Protein AF-A0A553KF59-F1 (afdb_monomer_lite)

Sequence (271 aa):
MYDSILAKSTLRSGQTEEKPPFYTGHKLPRLQWHKSLSENSEGVANKALVGMDNIEVEVKKSVDIAKQLEDSMKRISDIVTTMTSISTQTNLLALNASIEAARAGEAGKGFSVVAEEVRKLAEESKNSSDNIHGIIGELQNSLSETIHTLSKQSEIILREKQNVMSLIEHMKEIKTSIESSTEQIKTFEANVDAQADGTDASSQNLGQVTESIAEVTAALVTISNNIQNQTELQSEMRQIAGQMKATSEQLNELVKKFVVRGDAGKEEQSA

Secondary structure (DSSP, 8-state):
-HHHHHHHHTTTS----PPP--SSS-SHHHHHHHHHHHHHHHHHHHHHHHHHHHHHHHHHHHHHHHHHHHHHHHHHHHHHHHHHHHHHHHHHHHHHHHHHHHHTGGGGHHHHHHHHHHHHHHHHHHHHHHHHHHHHHHHHHHHHHHHHHHHHHHHHHHHHHHHHHHHHHHHHHHHHHHHHHHHHHHHHHHHHHHHHHHHHHHHHHHHHHHHHHHHHHHHHHHHHHHHHHHHHHHHHHHHHHHHHHHHHHHHHHHHHHHHHTSSS-------

Structure (mmCIF, N/CA/C/O backbone):
data_AF-A0A553KF59-F1
#
_entry.id   AF-A0A553KF59-F1
#
loop_
_atom_site.group_PDB
_atom_site.id
_atom_site.type_symbol
_atom_site.label_atom_id
_atom_site.label_alt_id
_atom_site.label_comp_id
_atom_site.label_asym_id
_atom_site.label_entity_id
_atom_site.label_seq_id
_atom_site.pdbx_PDB_ins_code
_atom_site.Cartn_x
_atom_site.Cartn_y
_atom_site.Cartn_z
_atom_site.occupancy
_atom_site.B_iso_or_equiv
_atom_site.auth_seq_id
_atom_site.auth_comp_id
_atom_site.auth_asym_id
_atom_site.auth_atom_id
_atom_site.pdbx_PDB_model_num
ATOM 1 N N . MET A 1 1 ? -11.182 -0.064 -25.423 1.00 45.03 1 MET A N 1
ATOM 2 C CA . MET A 1 1 ? -11.420 -0.560 -24.042 1.00 45.03 1 MET A CA 1
ATOM 3 C C . MET A 1 1 ? -10.562 0.192 -23.020 1.00 45.03 1 MET A C 1
ATOM 5 O O . MET A 1 1 ? -11.112 0.614 -22.014 1.00 45.03 1 MET A O 1
ATOM 9 N N . TYR A 1 2 ? -9.280 0.464 -23.315 1.00 33.16 2 TYR A N 1
ATOM 10 C CA . TYR A 1 2 ? -8.397 1.330 -22.507 1.00 33.16 2 TYR A CA 1
ATOM 11 C C . TYR A 1 2 ? -8.902 2.788 -22.368 1.00 33.16 2 TYR A C 1
ATOM 13 O O . TYR A 1 2 ? -8.902 3.335 -21.268 1.00 33.16 2 TYR A O 1
ATOM 21 N N . ASP A 1 3 ? -9.459 3.374 -23.437 1.00 37.31 3 ASP A N 1
ATOM 22 C CA . ASP A 1 3 ? -10.003 4.750 -23.423 1.00 37.31 3 ASP A CA 1
ATOM 23 C C . ASP A 1 3 ? -11.204 4.950 -22.486 1.00 37.31 3 ASP A C 1
ATOM 25 O O . ASP A 1 3 ? -11.415 6.033 -21.945 1.00 37.31 3 ASP A O 1
ATOM 29 N N . SER A 1 4 ? -11.994 3.898 -22.247 1.00 39.72 4 SER A N 1
ATOM 30 C CA . SER A 1 4 ? -13.189 3.996 -21.399 1.00 39.72 4 SER A CA 1
ATOM 31 C C . SER A 1 4 ? -12.864 3.956 -19.903 1.00 39.72 4 SER A C 1
ATOM 33 O O . SER A 1 4 ? -13.709 4.353 -19.099 1.00 39.72 4 SER A O 1
ATOM 35 N N . ILE A 1 5 ? -11.682 3.457 -19.527 1.00 41.97 5 ILE A N 1
ATOM 36 C CA . ILE A 1 5 ? -11.243 3.361 -18.129 1.00 41.97 5 ILE A CA 1
ATOM 37 C C . ILE A 1 5 ? -10.629 4.698 -17.691 1.00 41.97 5 ILE A C 1
ATOM 39 O O . ILE A 1 5 ? -10.965 5.194 -16.618 1.00 41.97 5 ILE A O 1
ATOM 43 N N . LEU A 1 6 ? -9.844 5.343 -18.563 1.00 40.50 6 LEU A N 1
ATOM 44 C CA . LEU A 1 6 ? -9.251 6.664 -18.309 1.00 40.50 6 LEU A CA 1
ATOM 45 C C . LEU A 1 6 ? -10.286 7.800 -18.293 1.00 40.50 6 LEU A C 1
ATOM 47 O O . LEU A 1 6 ? -10.158 8.731 -17.503 1.00 40.50 6 LEU A O 1
ATOM 51 N N . ALA A 1 7 ? -11.346 7.710 -19.104 1.00 39.03 7 ALA A N 1
ATOM 52 C CA . ALA A 1 7 ? -12.412 8.717 -19.130 1.00 39.03 7 ALA A CA 1
ATOM 53 C C . ALA A 1 7 ? -13.328 8.686 -17.888 1.00 39.03 7 ALA A C 1
ATOM 55 O O . ALA A 1 7 ? -13.983 9.679 -17.572 1.00 39.03 7 ALA A O 1
ATOM 56 N N . LYS A 1 8 ? -13.404 7.552 -17.174 1.00 40.06 8 LYS A N 1
ATOM 57 C CA . LYS A 1 8 ? -14.243 7.423 -15.970 1.00 40.06 8 LYS A CA 1
ATOM 58 C C . LYS A 1 8 ? -13.533 7.847 -14.682 1.00 40.06 8 LYS A C 1
ATOM 60 O O . LYS A 1 8 ? -14.226 8.231 -13.743 1.00 40.06 8 LYS A O 1
ATOM 65 N N . SER A 1 9 ? -12.198 7.832 -14.625 1.00 38.59 9 SER A N 1
ATOM 66 C CA . SER A 1 9 ? -11.455 8.355 -13.464 1.00 38.59 9 SER A CA 1
ATOM 67 C C . SER A 1 9 ? -11.392 9.888 -13.445 1.00 38.59 9 SER A C 1
ATOM 69 O O . SER A 1 9 ? -11.411 10.482 -12.370 1.00 38.59 9 SER A O 1
ATOM 71 N N . THR A 1 10 ? -11.427 10.537 -14.615 1.00 37.69 10 THR A N 1
ATOM 72 C CA . THR A 1 10 ? -11.325 12.002 -14.776 1.00 37.69 10 THR A CA 1
ATOM 73 C C . THR A 1 10 ? -12.536 12.779 -14.250 1.00 37.69 10 THR A C 1
ATOM 75 O O . THR A 1 10 ? -12.432 13.972 -13.989 1.00 37.69 10 THR A O 1
ATOM 78 N N . LEU A 1 11 ? -13.692 12.132 -14.069 1.00 38.59 11 LEU A N 1
ATOM 79 C CA . LEU A 1 11 ? -14.920 12.798 -13.614 1.00 38.59 11 LEU A CA 1
ATOM 80 C C . LEU A 1 11 ? -15.072 12.859 -12.084 1.00 38.59 11 LEU A C 1
ATOM 82 O O . LEU A 1 11 ? -16.011 13.492 -11.606 1.00 38.59 11 LEU A O 1
ATOM 86 N N . ARG A 1 12 ? -14.192 12.211 -11.299 1.00 40.00 12 ARG A N 1
ATOM 87 C CA . ARG A 1 12 ? -14.393 12.056 -9.842 1.00 40.00 12 ARG A CA 1
ATOM 88 C C . ARG A 1 12 ? -13.458 12.883 -8.955 1.00 40.00 12 ARG A C 1
ATOM 90 O O . ARG A 1 12 ? -13.768 13.070 -7.782 1.00 40.00 12 ARG A O 1
ATOM 97 N N . SER A 1 13 ? -12.374 13.430 -9.494 1.00 39.19 13 SER A N 1
ATOM 98 C CA . SER A 1 13 ? -11.473 14.350 -8.791 1.00 39.19 13 SER A CA 1
ATOM 99 C C . SER A 1 13 ? -11.340 15.624 -9.613 1.00 39.19 13 SER A C 1
ATOM 101 O O . SER A 1 13 ? -10.770 15.584 -10.695 1.00 39.19 13 SER A O 1
ATOM 103 N N . GLY A 1 14 ? -11.853 16.756 -9.126 1.00 37.72 14 GLY A N 1
ATOM 104 C CA . GLY A 1 14 ? -11.783 18.070 -9.787 1.00 37.72 14 GLY A CA 1
ATOM 105 C C . GLY A 1 14 ? -10.372 18.667 -9.924 1.00 37.72 14 GLY A C 1
ATOM 106 O O . GLY A 1 14 ? -10.218 19.881 -9.862 1.00 37.72 14 GLY A O 1
ATOM 107 N N . GLN A 1 15 ? -9.345 17.832 -10.070 1.00 39.03 15 GLN A N 1
ATOM 108 C CA . GLN A 1 15 ? -7.999 18.224 -10.447 1.00 39.03 15 GLN A CA 1
ATOM 109 C C . GLN A 1 15 ? -7.879 18.097 -11.963 1.00 39.03 15 GLN A C 1
ATOM 111 O O . GLN A 1 15 ? -8.103 17.035 -12.539 1.00 39.03 15 GLN A O 1
ATOM 116 N N . THR A 1 16 ? -7.551 19.205 -12.615 1.00 38.50 16 THR A N 1
ATOM 117 C CA . THR A 1 16 ? -7.147 19.248 -14.017 1.00 38.50 16 THR A CA 1
ATOM 118 C C . THR A 1 16 ? -5.827 18.490 -14.173 1.00 38.50 16 THR A C 1
ATOM 120 O O . THR A 1 16 ? -4.760 19.096 -14.131 1.00 38.50 16 THR A O 1
ATOM 123 N N . GLU A 1 17 ? -5.872 17.164 -14.305 1.00 43.03 17 GLU A N 1
ATOM 124 C CA . GLU A 1 17 ? -4.728 16.416 -14.824 1.00 43.03 17 GLU A CA 1
ATOM 125 C C . GLU A 1 17 ? -4.579 16.775 -16.305 1.00 43.03 17 GLU A C 1
ATOM 127 O O . GLU A 1 17 ? -5.433 16.453 -17.139 1.00 43.03 17 GLU A O 1
ATOM 132 N N . GLU A 1 18 ? -3.518 17.522 -16.617 1.00 44.91 18 GLU A N 1
ATOM 133 C CA . GLU A 1 18 ? -3.100 17.810 -17.985 1.00 44.91 18 GLU A CA 1
ATOM 134 C C . GLU A 1 18 ? -3.044 16.503 -18.782 1.00 44.91 18 GLU A C 1
ATOM 136 O O . GLU A 1 18 ? -2.349 15.551 -18.416 1.00 44.91 18 GLU A O 1
ATOM 141 N N . LYS A 1 19 ? -3.800 16.448 -19.886 1.00 47.34 19 LYS A N 1
ATOM 142 C CA . LYS A 1 19 ? -3.750 15.316 -20.814 1.00 47.34 19 LYS A CA 1
ATOM 143 C C . LYS A 1 19 ? -2.291 15.069 -21.224 1.00 47.34 19 LYS A C 1
ATOM 145 O O . LYS A 1 19 ? -1.595 16.033 -21.546 1.00 47.34 19 LYS A O 1
ATOM 150 N N . PRO A 1 20 ? -1.835 13.807 -21.279 1.00 47.19 20 PRO A N 1
ATOM 151 C CA . PRO A 1 20 ? -0.466 13.506 -21.670 1.00 47.19 20 PRO A CA 1
ATOM 152 C C . PRO A 1 20 ? -0.155 14.071 -23.073 1.00 47.19 20 PRO A C 1
ATOM 154 O O . PRO A 1 20 ? -1.035 14.066 -23.945 1.00 47.19 20 PRO A O 1
ATOM 157 N N . PRO A 1 21 ? 1.074 14.573 -23.305 1.00 50.72 21 PRO A N 1
ATOM 158 C CA . PRO A 1 21 ? 1.428 15.400 -24.457 1.00 50.72 21 PRO A CA 1
ATOM 159 C C . PRO A 1 21 ? 1.633 14.533 -25.707 1.00 50.72 21 PRO A C 1
ATOM 161 O O . PRO A 1 21 ? 2.742 14.361 -26.195 1.00 50.72 21 PRO A O 1
ATOM 164 N N . PHE A 1 22 ? 0.567 13.929 -26.224 1.00 50.28 22 PHE A N 1
ATOM 165 C CA . PHE A 1 22 ? 0.623 13.048 -27.396 1.00 50.28 22 PHE A CA 1
ATOM 166 C C . PHE A 1 22 ? 0.483 13.786 -28.741 1.00 50.28 22 PHE A C 1
ATOM 168 O O . PHE A 1 22 ? 0.436 13.135 -29.780 1.00 50.28 22 PHE A O 1
ATOM 175 N N . TYR A 1 23 ? 0.428 15.125 -28.754 1.00 47.66 23 TYR A N 1
ATOM 176 C CA . TYR A 1 23 ? 0.095 15.897 -29.963 1.00 47.66 23 TYR A CA 1
ATOM 177 C C . TYR A 1 23 ? 1.260 16.637 -30.637 1.00 47.66 23 TYR A C 1
ATOM 179 O O . TYR A 1 23 ? 1.059 17.216 -31.700 1.00 47.66 23 TYR A O 1
ATOM 187 N N . THR A 1 24 ? 2.480 16.608 -30.097 1.00 40.72 24 THR A N 1
ATOM 188 C CA . THR A 1 24 ? 3.643 17.244 -30.741 1.00 40.72 24 THR A CA 1
ATOM 189 C C . THR A 1 24 ? 4.800 16.250 -30.800 1.00 40.72 24 THR A C 1
ATOM 191 O O . THR A 1 24 ? 5.098 15.586 -29.815 1.00 40.72 24 THR A O 1
ATOM 194 N N . GLY A 1 25 ? 5.422 16.081 -31.970 1.00 43.59 25 GLY A N 1
ATOM 195 C CA . GLY A 1 25 ? 6.388 15.017 -32.300 1.00 43.59 25 GLY A CA 1
ATOM 196 C C . GLY A 1 25 ? 7.722 15.013 -31.537 1.00 43.59 25 GLY A C 1
ATOM 197 O O . GLY A 1 25 ? 8.703 14.476 -32.041 1.00 43.59 25 GLY A O 1
ATOM 198 N N . HIS A 1 26 ? 7.784 15.581 -30.335 1.00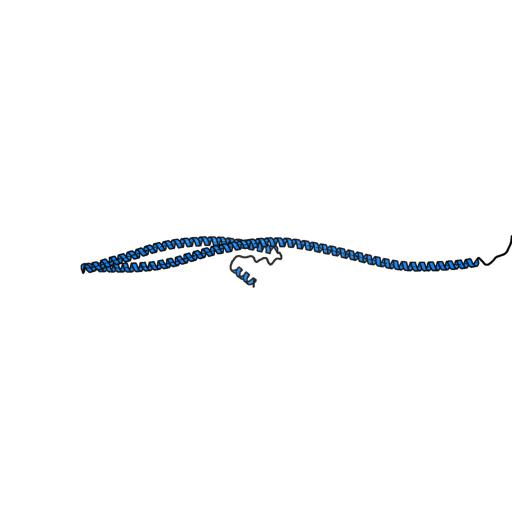 46.75 26 HIS A N 1
ATOM 199 C CA . HIS A 1 26 ? 8.950 15.538 -29.462 1.00 46.75 26 HIS A CA 1
ATOM 200 C C . HIS A 1 26 ? 8.778 14.418 -28.425 1.00 46.75 26 HIS A C 1
ATOM 202 O O . HIS A 1 26 ? 7.731 14.301 -27.794 1.00 46.75 26 HIS A O 1
ATOM 208 N N . LYS A 1 27 ? 9.804 13.571 -28.246 1.00 53.19 27 LYS A N 1
ATOM 209 C CA . LYS A 1 27 ? 9.804 12.422 -27.310 1.00 53.19 27 LYS A CA 1
ATOM 210 C C . LYS A 1 27 ? 10.253 12.785 -25.883 1.00 53.19 27 LYS A C 1
ATOM 212 O O . LYS A 1 27 ? 9.839 12.125 -24.931 1.00 53.19 27 LYS A O 1
ATOM 217 N N . LEU A 1 28 ? 11.020 13.869 -25.721 1.00 56.38 28 LEU A N 1
ATOM 218 C CA . LEU A 1 28 ? 11.437 14.440 -24.425 1.00 56.38 28 LEU A CA 1
ATOM 219 C C . LEU A 1 28 ? 10.271 14.752 -23.450 1.00 56.38 28 LEU A C 1
ATOM 221 O O . LEU A 1 28 ? 10.400 14.421 -22.269 1.00 56.38 28 LEU A O 1
ATOM 225 N N . PRO A 1 29 ? 9.111 15.278 -23.898 1.00 69.00 29 PRO A N 1
ATOM 226 C CA . PRO A 1 29 ? 7.927 15.472 -23.060 1.00 69.00 29 PRO A CA 1
ATOM 227 C C . PRO A 1 29 ? 7.420 14.187 -22.393 1.00 69.00 29 PRO A C 1
ATOM 229 O O . PRO A 1 29 ? 6.918 14.237 -21.275 1.00 69.00 29 PRO A O 1
ATOM 232 N N . ARG A 1 30 ? 7.570 13.018 -23.035 1.00 71.00 30 ARG A N 1
ATOM 233 C CA . ARG A 1 30 ? 7.054 11.748 -22.497 1.00 71.00 30 ARG A CA 1
ATOM 234 C C . ARG A 1 30 ? 7.893 11.224 -21.333 1.00 71.00 30 ARG A C 1
ATOM 236 O O . ARG A 1 30 ? 7.336 10.737 -20.353 1.00 71.00 30 ARG A O 1
ATOM 243 N N . LEU A 1 31 ? 9.219 11.325 -21.429 1.00 72.31 31 LEU A N 1
ATOM 244 C CA . LEU A 1 31 ? 10.122 10.919 -20.346 1.00 72.31 31 LEU A CA 1
ATOM 245 C C . LEU A 1 31 ? 9.973 11.841 -19.134 1.00 72.31 31 LEU A C 1
ATOM 247 O O . LEU A 1 31 ? 9.884 11.362 -18.005 1.00 72.31 31 LEU A O 1
ATOM 251 N N . GLN A 1 32 ? 9.862 13.151 -19.373 1.00 75.25 32 GLN A N 1
ATOM 252 C CA . GLN A 1 32 ? 9.584 14.116 -18.309 1.00 75.25 32 GLN A CA 1
ATOM 253 C C . GLN A 1 32 ? 8.219 13.874 -17.656 1.00 75.25 32 GLN A C 1
ATOM 255 O O . GLN A 1 32 ? 8.115 13.937 -16.434 1.00 75.25 32 GLN A O 1
ATOM 260 N N . TRP A 1 33 ? 7.200 13.512 -18.441 1.00 80.50 33 TRP A N 1
ATOM 261 C CA . TRP A 1 33 ? 5.888 13.154 -17.907 1.00 80.50 33 TRP A CA 1
ATOM 262 C C . TRP A 1 33 ? 5.941 11.903 -17.019 1.00 80.50 33 TRP A C 1
ATOM 264 O O . TRP A 1 33 ? 5.450 11.944 -15.895 1.00 80.50 33 TRP A O 1
ATOM 274 N N . HIS A 1 34 ? 6.592 10.816 -17.457 1.00 81.38 34 HIS A N 1
ATOM 275 C CA . HIS A 1 34 ? 6.747 9.616 -16.620 1.00 81.38 34 HIS A CA 1
ATOM 276 C C . HIS A 1 34 ? 7.523 9.905 -15.327 1.00 81.38 34 HIS A C 1
ATOM 278 O O . HIS A 1 34 ? 7.150 9.402 -14.268 1.00 81.38 34 HIS A O 1
ATOM 284 N N . LYS A 1 35 ? 8.571 10.739 -15.395 1.00 80.88 35 LYS A N 1
ATOM 285 C CA . LYS A 1 35 ? 9.325 11.162 -14.209 1.00 80.88 35 LYS A CA 1
ATOM 286 C C . LYS A 1 35 ? 8.441 11.939 -13.229 1.00 80.88 35 LYS A C 1
ATOM 288 O O . LYS A 1 35 ? 8.381 11.579 -12.057 1.00 80.88 35 LYS A O 1
ATOM 293 N N . SER A 1 36 ? 7.710 12.941 -13.717 1.00 83.00 36 SER A N 1
ATOM 294 C CA . SER A 1 36 ? 6.786 13.731 -12.896 1.00 83.00 36 SER A CA 1
ATOM 295 C C . SER A 1 36 ? 5.668 12.874 -12.293 1.00 83.00 36 SER A C 1
ATOM 297 O O . SER A 1 36 ? 5.340 13.028 -11.119 1.00 83.00 36 SER A O 1
ATOM 299 N N . LEU A 1 37 ? 5.121 11.920 -13.054 1.00 84.94 37 LEU A N 1
ATOM 300 C CA . LEU A 1 37 ? 4.117 10.981 -12.556 1.00 84.94 37 LEU A CA 1
ATOM 301 C C . LEU A 1 37 ? 4.662 10.120 -11.409 1.00 84.94 37 LEU A C 1
ATOM 303 O O . LEU A 1 37 ? 3.967 9.927 -10.412 1.00 84.94 37 LEU A O 1
ATOM 307 N N . SER A 1 38 ? 5.896 9.624 -11.533 1.00 84.81 38 SER A N 1
ATOM 308 C CA . SER A 1 38 ? 6.565 8.855 -10.478 1.00 84.81 38 SER A CA 1
ATOM 309 C C . SER A 1 38 ? 6.754 9.688 -9.207 1.00 84.81 38 SER A C 1
ATOM 311 O O . SER A 1 38 ? 6.430 9.220 -8.119 1.00 84.81 38 SER A O 1
ATOM 313 N N . GLU A 1 39 ? 7.219 10.933 -9.338 1.00 82.81 39 GLU A N 1
ATOM 314 C CA . GLU A 1 39 ? 7.429 11.853 -8.209 1.00 82.81 39 GLU A CA 1
ATOM 315 C C . GLU A 1 39 ? 6.105 12.219 -7.518 1.00 82.81 39 GLU A C 1
ATOM 317 O O . GLU A 1 39 ? 6.002 12.184 -6.289 1.00 82.81 39 GLU A O 1
ATOM 322 N N . ASN A 1 40 ? 5.055 12.494 -8.296 1.00 88.19 40 ASN A N 1
ATOM 323 C CA . ASN A 1 40 ? 3.717 12.740 -7.760 1.00 88.19 40 ASN A CA 1
ATOM 324 C C . ASN A 1 40 ? 3.161 11.508 -7.036 1.00 88.19 40 ASN A C 1
ATOM 326 O O . ASN A 1 40 ? 2.587 11.641 -5.954 1.00 88.19 40 ASN A O 1
ATOM 330 N N . SER A 1 41 ? 3.355 10.314 -7.600 1.00 88.19 41 SER A N 1
ATOM 331 C CA . SER A 1 41 ? 2.895 9.054 -7.006 1.00 88.19 41 SER A CA 1
ATOM 332 C C . SER A 1 41 ? 3.592 8.769 -5.675 1.00 88.19 41 SER A C 1
ATOM 334 O O . SER A 1 41 ? 2.928 8.419 -4.699 1.00 88.19 41 SER A O 1
ATOM 336 N N . GLU A 1 42 ? 4.906 8.996 -5.595 1.00 89.00 42 GLU A N 1
ATOM 337 C CA . GLU A 1 42 ? 5.671 8.916 -4.345 1.00 89.00 42 GLU A CA 1
ATOM 338 C C . GLU A 1 42 ? 5.157 9.931 -3.307 1.00 89.00 42 GLU A C 1
ATOM 340 O O . GLU A 1 42 ? 4.967 9.598 -2.134 1.00 89.00 42 GLU A O 1
ATOM 345 N N . GLY A 1 43 ? 4.845 11.160 -3.731 1.00 89.69 43 GLY A N 1
ATOM 346 C CA . GLY A 1 43 ? 4.249 12.182 -2.869 1.00 89.69 43 GLY A CA 1
ATOM 347 C C . GLY A 1 43 ? 2.874 11.788 -2.314 1.00 89.69 43 GLY A C 1
ATOM 348 O O . GLY A 1 43 ? 2.592 12.013 -1.134 1.00 89.69 43 GLY A O 1
ATOM 349 N N . VAL A 1 44 ? 2.016 11.175 -3.134 1.00 92.38 44 VAL A N 1
ATOM 350 C CA . VAL A 1 44 ? 0.709 10.654 -2.698 1.00 92.38 44 VAL A CA 1
ATOM 351 C C . VAL A 1 44 ? 0.880 9.489 -1.722 1.00 92.38 44 VAL A C 1
ATOM 353 O O . VAL A 1 44 ? 0.203 9.463 -0.694 1.00 92.38 44 VAL A O 1
ATOM 356 N N . ALA A 1 45 ? 1.810 8.570 -1.985 1.00 93.06 45 ALA A N 1
ATOM 357 C CA . ALA A 1 45 ? 2.097 7.451 -1.090 1.00 93.06 45 ALA A CA 1
ATOM 358 C C . ALA A 1 45 ? 2.613 7.926 0.282 1.00 93.06 45 ALA A C 1
ATOM 360 O O . ALA A 1 45 ? 2.133 7.469 1.317 1.00 93.06 45 ALA A O 1
ATOM 361 N N . ASN A 1 46 ? 3.501 8.922 0.317 1.00 93.12 46 ASN A N 1
ATOM 362 C CA . ASN A 1 46 ? 3.953 9.533 1.571 1.00 93.12 46 ASN A CA 1
ATOM 363 C C . ASN A 1 46 ? 2.805 10.195 2.350 1.00 93.12 46 ASN A C 1
ATOM 365 O O . ASN A 1 46 ? 2.711 10.043 3.567 1.00 93.12 46 ASN A O 1
ATOM 369 N N . LYS A 1 47 ? 1.884 10.888 1.667 1.00 94.12 47 LYS A N 1
ATOM 370 C CA . LYS A 1 47 ? 0.673 11.425 2.316 1.00 94.12 47 LYS A CA 1
ATOM 371 C C . LYS A 1 47 ? -0.212 10.314 2.880 1.00 94.12 47 LYS A C 1
ATOM 373 O O . LYS A 1 47 ? -0.783 10.492 3.953 1.00 94.12 47 LYS A O 1
ATOM 378 N N . ALA A 1 48 ? -0.315 9.179 2.188 1.00 94.69 48 ALA A N 1
ATOM 379 C CA . ALA A 1 48 ? -1.049 8.022 2.684 1.00 94.69 48 ALA A CA 1
ATOM 380 C C . ALA A 1 48 ? -0.403 7.439 3.953 1.00 94.69 48 ALA A C 1
ATOM 382 O O . ALA A 1 48 ? -1.135 7.126 4.887 1.00 94.69 48 ALA A O 1
ATOM 383 N N . LEU A 1 49 ? 0.935 7.377 4.043 1.00 95.25 49 LEU A N 1
ATOM 384 C CA . LEU A 1 49 ? 1.630 6.979 5.279 1.00 95.25 49 LEU A CA 1
ATOM 385 C C . LEU A 1 49 ? 1.305 7.905 6.451 1.00 95.25 49 LEU A C 1
ATOM 387 O O . LEU A 1 49 ? 0.908 7.423 7.506 1.00 95.25 49 LEU A O 1
ATOM 391 N N . VAL A 1 50 ? 1.388 9.222 6.247 1.00 95.38 50 VAL A N 1
ATOM 392 C CA . VAL A 1 50 ? 1.014 10.204 7.281 1.00 95.38 50 VAL A CA 1
ATOM 393 C C . VAL A 1 50 ? -0.456 10.042 7.685 1.00 95.38 50 VAL A C 1
ATOM 395 O O . VAL A 1 50 ? -0.801 10.126 8.862 1.00 95.38 50 VAL A O 1
ATOM 398 N N . GLY A 1 51 ? -1.338 9.776 6.718 1.00 96.00 51 GLY A N 1
ATOM 399 C CA . GLY A 1 51 ? -2.737 9.452 6.983 1.00 96.00 51 GLY A CA 1
ATOM 400 C C . GLY A 1 51 ? -2.892 8.215 7.870 1.00 96.00 51 GLY A C 1
ATOM 401 O O . GLY A 1 51 ? -3.658 8.253 8.828 1.00 96.00 51 GLY A O 1
ATOM 402 N N . MET A 1 52 ? -2.137 7.149 7.596 1.00 95.38 52 MET A N 1
ATOM 403 C CA . MET A 1 52 ? -2.152 5.923 8.398 1.00 95.38 52 MET A CA 1
ATOM 404 C C . MET A 1 52 ? -1.596 6.134 9.808 1.00 95.38 52 MET A C 1
ATOM 406 O O . MET A 1 52 ? -2.172 5.600 10.752 1.00 95.38 52 MET A O 1
ATOM 410 N N . ASP A 1 53 ? -0.549 6.946 9.977 1.00 95.56 53 ASP A N 1
ATOM 411 C CA . ASP A 1 53 ? -0.028 7.320 11.300 1.00 95.56 53 ASP A CA 1
ATOM 412 C C . ASP A 1 53 ? -1.086 8.059 12.133 1.00 95.56 53 ASP A C 1
ATOM 414 O O . ASP A 1 53 ? -1.287 7.760 13.309 1.00 95.56 53 ASP A O 1
ATOM 418 N N . ASN A 1 54 ? -1.822 8.985 11.515 1.00 96.81 54 ASN A N 1
ATOM 419 C CA . ASN A 1 54 ? -2.911 9.688 12.193 1.00 96.81 54 ASN A CA 1
ATOM 420 C C . ASN A 1 54 ? -4.047 8.733 12.589 1.00 96.81 54 ASN A C 1
ATOM 422 O O . ASN A 1 54 ? -4.579 8.833 13.694 1.00 96.81 54 ASN A O 1
ATOM 426 N N . ILE A 1 55 ? -4.409 7.787 11.714 1.00 95.94 55 ILE A N 1
ATOM 427 C CA . ILE A 1 55 ? -5.426 6.774 12.026 1.00 95.94 55 ILE A CA 1
ATOM 428 C C . ILE A 1 55 ? -4.947 5.874 13.176 1.00 95.94 55 ILE A C 1
ATOM 430 O O . ILE A 1 55 ? -5.731 5.582 14.075 1.00 95.94 55 ILE A O 1
ATOM 434 N N . GLU A 1 56 ? -3.673 5.471 13.197 1.00 95.25 56 GLU A N 1
ATOM 435 C CA . GLU A 1 56 ? -3.086 4.680 14.287 1.00 95.25 56 GLU A CA 1
ATOM 436 C C . GLU A 1 56 ? -3.220 5.397 15.641 1.00 95.25 56 GLU A C 1
ATOM 438 O O . GLU A 1 56 ? -3.634 4.792 16.636 1.00 95.25 56 GLU A O 1
ATOM 443 N N . VAL A 1 57 ? -2.941 6.704 15.674 1.00 96.38 57 VAL A N 1
ATOM 444 C CA . VAL A 1 57 ? -3.106 7.540 16.873 1.00 96.38 57 VAL A CA 1
ATOM 445 C C . VAL A 1 57 ? -4.568 7.594 17.327 1.00 96.38 57 VAL A C 1
ATOM 447 O O . VAL A 1 57 ? -4.845 7.398 18.513 1.00 96.38 57 VAL A O 1
ATOM 450 N N . GLU A 1 58 ? -5.515 7.812 16.412 1.00 97.00 58 GLU A N 1
ATOM 451 C CA . GLU A 1 58 ? -6.944 7.880 16.753 1.00 97.00 58 GLU A CA 1
ATOM 452 C C . GLU A 1 58 ? -7.517 6.522 17.195 1.00 97.00 58 GLU A C 1
ATOM 454 O O . GLU A 1 58 ? -8.325 6.460 18.128 1.00 97.00 58 GLU A O 1
ATOM 459 N N . VAL A 1 59 ? -7.061 5.413 16.604 1.00 96.62 59 VAL A N 1
ATOM 460 C CA . VAL A 1 59 ? -7.422 4.060 17.059 1.00 96.62 59 VAL A CA 1
ATOM 461 C C . VAL A 1 59 ? -6.882 3.809 18.462 1.00 96.62 59 VAL A C 1
ATOM 463 O O . VAL A 1 59 ? -7.627 3.344 19.325 1.00 96.62 59 VAL A O 1
ATOM 466 N N . LYS A 1 60 ? -5.626 4.175 18.740 1.00 94.62 60 LYS A N 1
ATOM 467 C CA . LYS A 1 60 ? -5.044 4.041 20.082 1.00 94.62 60 LYS A CA 1
ATOM 468 C C . LYS A 1 60 ? -5.835 4.834 21.125 1.00 94.62 60 LYS A C 1
ATOM 470 O O . LYS A 1 60 ? -6.171 4.300 22.179 1.00 94.62 60 LYS A O 1
ATOM 475 N N . LYS A 1 61 ? -6.208 6.071 20.801 1.00 96.62 61 LYS A N 1
ATOM 476 C CA . LYS A 1 61 ? -7.063 6.903 21.656 1.00 96.62 61 LYS A CA 1
ATOM 477 C C . LYS A 1 61 ? -8.440 6.271 21.883 1.00 96.62 61 LYS A C 1
ATOM 479 O O . LYS A 1 61 ? -8.945 6.296 23.002 1.00 96.62 61 LYS A O 1
ATOM 484 N N . SER A 1 62 ? -9.030 5.673 20.851 1.00 97.06 62 SER A N 1
ATOM 485 C CA . SER A 1 62 ? -10.311 4.961 20.957 1.00 97.06 62 SER A CA 1
ATOM 486 C C . SER A 1 62 ? -10.214 3.742 21.881 1.00 97.06 62 SER A C 1
ATOM 488 O O . SER A 1 62 ? -11.117 3.512 22.682 1.00 97.06 62 SER A O 1
ATOM 490 N N . VAL A 1 63 ? -9.099 3.001 21.835 1.00 94.69 63 VAL A N 1
ATOM 491 C CA . VAL A 1 63 ? -8.820 1.893 22.766 1.00 94.69 63 VAL A CA 1
ATOM 492 C C . VAL A 1 63 ? -8.715 2.394 24.207 1.00 94.69 63 VAL A C 1
ATOM 494 O O . VAL A 1 63 ? -9.275 1.774 25.110 1.00 94.69 63 VAL A O 1
ATOM 497 N N . ASP A 1 64 ? -8.034 3.516 24.439 1.00 95.19 64 ASP A N 1
ATOM 498 C CA . ASP A 1 64 ? -7.901 4.086 25.783 1.00 95.19 64 ASP A CA 1
ATOM 499 C C . ASP A 1 64 ? -9.257 4.553 26.343 1.00 95.19 64 ASP A C 1
ATOM 501 O O . ASP A 1 64 ? -9.569 4.289 27.505 1.00 95.19 64 ASP A O 1
ATOM 505 N N . ILE A 1 65 ? -10.103 5.170 25.510 1.00 96.50 65 ILE A N 1
ATOM 506 C CA . ILE A 1 65 ? -11.479 5.545 25.883 1.00 96.50 65 ILE A CA 1
ATOM 507 C C . ILE A 1 65 ? -12.316 4.300 26.201 1.00 96.50 65 ILE A C 1
ATOM 509 O O . ILE A 1 65 ? -13.033 4.283 27.202 1.00 96.50 65 ILE A O 1
ATOM 513 N N . ALA A 1 66 ? -12.212 3.246 25.388 1.00 95.94 66 ALA A N 1
ATOM 514 C CA . ALA A 1 66 ? -12.929 1.995 25.620 1.00 95.94 66 ALA A CA 1
ATOM 515 C C . ALA A 1 66 ? -12.549 1.364 26.971 1.00 95.94 66 ALA A C 1
ATOM 517 O O . ALA A 1 66 ? -13.431 0.955 27.721 1.00 95.94 66 ALA A O 1
ATOM 518 N N . LYS A 1 67 ? -11.262 1.373 27.339 1.00 93.00 67 LYS A N 1
ATOM 519 C CA . LYS A 1 67 ? -10.798 0.900 28.656 1.00 93.00 67 LYS A CA 1
ATOM 520 C C . LYS A 1 67 ? -11.347 1.735 29.814 1.00 93.00 67 LYS A C 1
ATOM 522 O O . LYS A 1 67 ? -11.789 1.185 30.816 1.00 93.00 67 LYS A O 1
ATOM 527 N N . GLN A 1 68 ? -11.379 3.061 29.678 1.00 95.69 68 GLN A N 1
ATOM 528 C CA . GLN A 1 68 ? -11.983 3.928 30.701 1.00 95.69 68 GLN A CA 1
ATOM 529 C C . GLN A 1 68 ? -13.486 3.663 30.873 1.00 95.69 68 GLN A C 1
ATOM 531 O O . GLN A 1 68 ? -14.017 3.739 31.988 1.00 95.69 68 GLN A O 1
ATOM 536 N N . LEU A 1 69 ? -14.182 3.350 29.776 1.00 95.88 69 LEU A N 1
ATOM 537 C CA . LEU A 1 69 ? -15.588 2.965 29.817 1.00 95.88 69 LEU A CA 1
ATOM 538 C C . LEU A 1 69 ? -15.774 1.606 30.501 1.00 95.88 69 LEU A C 1
ATOM 540 O O . LEU A 1 69 ? -16.694 1.466 31.301 1.00 95.88 69 LEU A O 1
ATOM 544 N N . GLU A 1 70 ? -14.881 0.646 30.257 1.00 94.31 70 GLU A N 1
ATOM 545 C CA . GLU A 1 70 ? -14.886 -0.671 30.906 1.00 94.31 70 GLU A CA 1
ATOM 546 C C . GLU A 1 70 ? -14.770 -0.535 32.430 1.00 94.31 70 GLU A C 1
ATOM 548 O O . GLU A 1 70 ? -15.607 -1.057 33.174 1.00 94.31 70 GLU A O 1
ATOM 553 N N . ASP A 1 71 ? -13.802 0.261 32.894 1.00 94.94 71 ASP A N 1
ATOM 554 C CA . ASP A 1 71 ? -13.610 0.566 34.314 1.00 94.94 71 ASP A CA 1
ATOM 555 C C . ASP A 1 71 ? -14.838 1.257 34.924 1.00 94.94 71 ASP A C 1
ATOM 557 O O . ASP A 1 71 ? -15.253 0.954 36.048 1.00 94.94 71 ASP A O 1
ATOM 561 N N . SER A 1 72 ? -15.455 2.177 34.179 1.00 95.81 72 SER A N 1
ATOM 562 C CA . SER A 1 72 ? -16.668 2.873 34.614 1.00 95.81 72 SER A CA 1
ATOM 563 C C . SER A 1 72 ? -17.851 1.913 34.744 1.00 95.81 72 SER A C 1
ATOM 565 O O . SER A 1 72 ? -18.548 1.946 35.757 1.00 95.81 72 SER A O 1
ATOM 567 N N . MET A 1 73 ? -18.043 1.010 33.779 1.00 95.50 73 MET A N 1
ATOM 568 C CA . MET A 1 73 ? -19.100 -0.007 33.820 1.00 95.50 73 MET A CA 1
ATOM 569 C C . MET A 1 73 ? -18.907 -0.978 34.982 1.00 95.50 73 MET A C 1
ATOM 571 O O . MET A 1 73 ? -19.876 -1.325 35.656 1.00 95.50 73 MET A O 1
ATOM 575 N N . LYS A 1 74 ? -17.661 -1.361 35.282 1.00 94.19 74 LYS A N 1
ATOM 576 C CA . LYS A 1 74 ? -17.344 -2.188 36.451 1.00 94.19 74 LYS A CA 1
ATOM 577 C C . LYS A 1 74 ? -17.745 -1.502 37.758 1.00 94.19 74 LYS A C 1
ATOM 579 O O . LYS A 1 74 ? -18.440 -2.100 38.573 1.00 94.19 74 LYS A O 1
ATOM 584 N N . ARG A 1 75 ? -17.402 -0.219 37.919 1.00 96.19 75 ARG A N 1
ATOM 585 C CA . ARG A 1 75 ? -17.799 0.574 39.096 1.00 96.19 75 ARG A CA 1
ATOM 586 C C . ARG A 1 75 ? -19.317 0.695 39.232 1.00 96.19 75 ARG A C 1
ATOM 588 O O . ARG A 1 75 ? -19.831 0.634 40.344 1.00 96.19 75 ARG A O 1
ATOM 595 N N . ILE A 1 76 ? -20.039 0.868 38.123 1.00 95.94 76 ILE A N 1
ATOM 596 C CA . ILE A 1 76 ? -21.509 0.908 38.142 1.00 95.94 76 ILE A CA 1
ATOM 597 C C . ILE A 1 76 ? -22.066 -0.465 38.547 1.00 95.94 76 ILE A C 1
ATOM 599 O O . ILE A 1 76 ? -22.970 -0.523 39.377 1.00 95.94 76 ILE A O 1
ATOM 603 N N . SER A 1 77 ? -21.500 -1.562 38.038 1.00 96.06 77 SER A N 1
ATOM 604 C CA . SER A 1 77 ? -21.897 -2.924 38.422 1.00 96.06 77 SER A CA 1
ATOM 605 C C . SER A 1 77 ? -21.759 -3.169 39.933 1.00 96.06 77 SER A C 1
ATOM 607 O O . SER A 1 77 ? -22.677 -3.700 40.567 1.00 96.06 77 SER A O 1
ATOM 609 N N . ASP A 1 78 ? -20.670 -2.693 40.546 1.00 95.94 78 ASP A N 1
ATOM 610 C CA . ASP A 1 78 ? -20.450 -2.781 41.997 1.00 95.94 78 ASP A CA 1
ATOM 611 C C . ASP A 1 78 ? -21.506 -1.984 42.794 1.00 95.94 78 ASP A C 1
ATOM 613 O O . ASP A 1 78 ? -22.026 -2.448 43.819 1.00 95.94 78 ASP A O 1
ATOM 617 N N . ILE A 1 79 ? -21.882 -0.795 42.306 1.00 96.06 79 ILE A N 1
ATOM 618 C CA . ILE A 1 79 ? -22.940 0.033 42.909 1.00 96.06 79 ILE A CA 1
ATOM 619 C C . ILE A 1 79 ? -24.292 -0.683 42.828 1.00 96.06 79 ILE A C 1
ATOM 621 O O . ILE A 1 79 ? -24.998 -0.772 43.831 1.00 96.06 79 ILE A O 1
ATOM 625 N N . VAL A 1 80 ? -24.642 -1.240 41.668 1.00 96.75 80 VAL A N 1
ATOM 626 C CA . VAL A 1 80 ? -25.907 -1.966 41.460 1.00 96.75 80 VAL A CA 1
ATOM 627 C C . VAL A 1 80 ? -25.978 -3.223 42.331 1.00 96.75 80 VAL A C 1
ATOM 629 O O . VAL A 1 80 ? -27.016 -3.511 42.930 1.00 96.75 80 VAL A O 1
ATOM 632 N N . THR A 1 81 ? -24.857 -3.925 42.503 1.00 95.38 81 THR A N 1
ATOM 633 C CA . THR A 1 81 ? -24.747 -5.063 43.433 1.00 95.38 81 THR A CA 1
ATOM 634 C C . THR A 1 81 ? -25.020 -4.631 44.879 1.00 95.38 81 THR A C 1
ATOM 636 O O . THR A 1 81 ? -25.738 -5.304 45.630 1.00 95.38 81 THR A O 1
ATOM 639 N N . THR A 1 82 ? -24.514 -3.458 45.267 1.00 96.62 82 THR A N 1
ATOM 640 C CA . THR A 1 82 ? -24.773 -2.862 46.584 1.00 96.62 82 THR A CA 1
ATOM 641 C C . THR A 1 82 ? -26.246 -2.468 46.743 1.00 96.62 82 THR A C 1
ATOM 643 O O . THR A 1 82 ? -26.856 -2.793 47.760 1.00 96.62 82 THR A O 1
ATOM 646 N N . MET A 1 83 ? -26.862 -1.844 45.734 1.00 95.25 83 MET A N 1
ATOM 647 C CA . MET A 1 83 ? -28.291 -1.486 45.742 1.00 95.25 83 MET A CA 1
ATOM 648 C C . MET A 1 83 ? -29.202 -2.712 45.860 1.00 95.25 83 MET A C 1
ATOM 650 O O . MET A 1 83 ? -30.184 -2.688 46.606 1.00 95.25 83 MET A O 1
ATOM 654 N N . THR A 1 84 ? -28.846 -3.803 45.182 1.00 95.62 84 THR A N 1
ATOM 655 C CA . THR A 1 84 ? -29.556 -5.088 45.262 1.00 95.62 84 THR A CA 1
ATOM 656 C C . THR A 1 84 ? -29.476 -5.667 46.676 1.00 95.62 84 THR A C 1
ATOM 658 O O . THR A 1 84 ? -30.476 -6.139 47.227 1.00 95.62 84 THR A O 1
ATOM 661 N N . SER A 1 85 ? -28.300 -5.566 47.306 1.00 96.12 85 SER A N 1
ATOM 662 C CA . SER A 1 85 ? -28.078 -5.986 48.694 1.00 96.12 85 SER A CA 1
ATOM 663 C C . SER A 1 85 ? -28.894 -5.144 49.681 1.00 96.12 85 SER A C 1
ATOM 665 O O . SER A 1 85 ? -29.578 -5.709 50.534 1.00 96.12 85 SER A O 1
ATOM 667 N N . ILE A 1 86 ? -28.900 -3.813 49.523 1.00 95.56 86 ILE A N 1
ATOM 668 C CA . ILE A 1 86 ? -29.708 -2.891 50.340 1.00 95.56 86 ILE A CA 1
ATOM 669 C C . ILE A 1 86 ? -31.195 -3.216 50.187 1.00 95.56 86 ILE A C 1
ATOM 671 O O . ILE A 1 86 ? -31.873 -3.417 51.187 1.00 95.56 86 ILE A O 1
ATOM 675 N N . SER A 1 87 ? -31.690 -3.350 48.955 1.00 96.56 87 SER A N 1
ATOM 676 C CA . SER A 1 87 ? -33.100 -3.664 48.676 1.00 96.56 87 SER A CA 1
ATOM 677 C C . SER A 1 87 ? -33.512 -4.996 49.312 1.00 96.56 87 SER A C 1
ATOM 679 O O . SER A 1 87 ? -34.565 -5.098 49.937 1.00 96.56 87 SER A O 1
ATOM 681 N N . THR A 1 88 ? -32.644 -6.009 49.248 1.00 95.44 88 THR A N 1
ATOM 682 C CA . THR A 1 88 ? -32.877 -7.308 49.900 1.00 95.44 88 THR A CA 1
ATOM 683 C C . THR A 1 88 ? -32.925 -7.181 51.426 1.00 95.44 88 THR A C 1
ATOM 685 O O . THR A 1 88 ? -33.788 -7.776 52.074 1.00 95.44 88 THR A O 1
ATOM 688 N N . GLN A 1 89 ? -32.033 -6.382 52.013 1.00 97.00 89 GLN A N 1
ATOM 689 C CA . GLN A 1 89 ? -31.981 -6.156 53.455 1.00 97.00 89 GLN A CA 1
ATOM 690 C C . GLN A 1 89 ? -33.186 -5.341 53.952 1.00 97.00 89 GLN A C 1
ATOM 692 O O . GLN A 1 89 ? -33.782 -5.689 54.970 1.00 97.00 89 GLN A O 1
ATOM 697 N N . THR A 1 90 ? -33.603 -4.313 53.208 1.00 96.44 90 THR A N 1
ATOM 698 C CA . THR A 1 90 ? -34.818 -3.532 53.478 1.00 96.44 90 THR A CA 1
ATOM 699 C C . THR A 1 90 ? -36.066 -4.401 53.380 1.00 96.44 90 THR A C 1
ATOM 701 O O . THR A 1 90 ? -36.921 -4.317 54.256 1.00 96.44 90 THR A O 1
ATOM 704 N N . ASN A 1 91 ? -36.147 -5.288 52.383 1.00 95.56 91 ASN A N 1
ATOM 705 C CA . ASN A 1 91 ? -37.249 -6.241 52.252 1.00 95.56 91 ASN A CA 1
ATOM 706 C C . ASN A 1 91 ? -37.342 -7.177 53.473 1.00 95.56 91 ASN A C 1
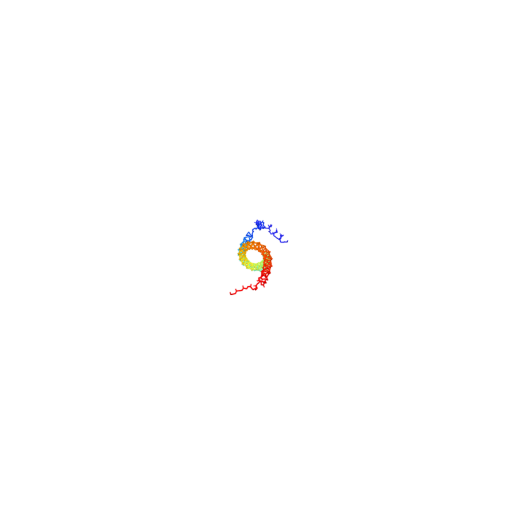ATOM 708 O O . ASN A 1 91 ? -38.428 -7.396 54.006 1.00 95.56 91 ASN A O 1
ATOM 712 N N . LEU A 1 92 ? -36.204 -7.677 53.972 1.00 96.06 92 LEU A N 1
ATOM 713 C CA . LEU A 1 92 ? -36.153 -8.492 55.194 1.00 96.06 92 LEU A CA 1
ATOM 714 C C . LEU A 1 92 ? -36.550 -7.703 56.451 1.00 96.06 92 LEU A C 1
ATOM 716 O O . LEU A 1 92 ? -37.278 -8.221 57.298 1.00 96.06 92 LEU A O 1
ATOM 720 N N . LEU A 1 93 ? -36.104 -6.451 56.581 1.00 95.69 93 LEU A N 1
ATOM 721 C CA . LEU A 1 93 ? -36.491 -5.575 57.693 1.00 95.69 93 LEU A CA 1
ATOM 722 C C . LEU A 1 93 ? -37.993 -5.270 57.677 1.00 95.69 93 LEU A C 1
ATOM 724 O O . LEU A 1 93 ? -38.641 -5.343 58.719 1.00 95.69 93 LEU A O 1
ATOM 728 N N . ALA A 1 94 ? -38.545 -4.975 56.500 1.00 96.12 94 ALA A N 1
ATOM 729 C CA . ALA A 1 94 ? -39.965 -4.721 56.303 1.00 96.12 94 ALA A CA 1
ATOM 730 C C . ALA A 1 94 ? -40.812 -5.959 56.624 1.00 96.12 94 ALA A C 1
ATOM 732 O O . ALA A 1 94 ? -41.813 -5.850 57.325 1.00 96.12 94 ALA A O 1
ATOM 733 N N . LEU A 1 95 ? -40.366 -7.150 56.211 1.00 93.75 95 LEU A N 1
ATOM 734 C CA . LEU A 1 95 ? -41.012 -8.413 56.569 1.00 93.75 95 LEU A CA 1
ATOM 735 C C . LEU A 1 95 ? -41.046 -8.623 58.090 1.00 93.75 95 LEU A C 1
ATOM 737 O O . LEU A 1 95 ? -42.101 -8.929 58.644 1.00 93.75 95 LEU A O 1
ATOM 741 N N . ASN A 1 96 ? -39.917 -8.419 58.773 1.00 94.56 96 ASN A N 1
ATOM 742 C CA . ASN A 1 96 ? -39.851 -8.530 60.231 1.00 94.56 96 ASN A CA 1
ATOM 743 C C . ASN A 1 96 ? -40.777 -7.513 60.920 1.00 94.56 96 ASN A C 1
ATOM 745 O O . ASN A 1 96 ? -41.454 -7.856 61.888 1.00 94.56 96 ASN A O 1
ATOM 749 N N . ALA A 1 97 ? -40.854 -6.284 60.400 1.00 93.81 97 ALA A N 1
ATOM 750 C CA . ALA A 1 97 ? -41.760 -5.256 60.905 1.00 93.81 97 ALA A CA 1
ATOM 751 C C . ALA A 1 97 ? -43.240 -5.620 60.687 1.00 93.81 97 ALA A C 1
ATOM 753 O O . ALA A 1 97 ? -44.041 -5.442 61.602 1.00 93.81 97 ALA A O 1
ATOM 754 N N . SER A 1 98 ? -43.604 -6.182 59.529 1.00 93.19 98 SER A N 1
ATOM 755 C CA . SER A 1 98 ? -44.961 -6.680 59.259 1.00 93.19 98 SER A CA 1
ATOM 756 C C . SER A 1 98 ? -45.354 -7.807 60.218 1.00 93.19 98 SER A C 1
ATOM 758 O O . SER A 1 98 ? -46.477 -7.817 60.723 1.00 93.19 98 SER A O 1
ATOM 760 N N . ILE A 1 99 ? -44.429 -8.727 60.522 1.00 90.81 99 ILE A N 1
ATOM 761 C CA . ILE A 1 99 ? -44.652 -9.813 61.491 1.00 90.81 99 ILE A CA 1
ATOM 762 C C . ILE A 1 99 ? -44.904 -9.244 62.892 1.00 90.81 99 ILE A C 1
ATOM 764 O O . ILE A 1 99 ? -45.874 -9.630 63.548 1.00 90.81 99 ILE A O 1
ATOM 768 N N . GLU A 1 100 ? -44.075 -8.306 63.353 1.00 93.88 100 GLU A N 1
ATOM 769 C CA . GLU A 1 100 ? -44.215 -7.743 64.700 1.00 93.88 100 GLU A CA 1
ATOM 770 C C . GLU A 1 100 ? -45.452 -6.833 64.821 1.00 93.88 100 GLU A C 1
ATOM 772 O O . GLU A 1 100 ? -46.139 -6.841 65.843 1.00 93.88 100 GLU A O 1
ATOM 777 N N . ALA A 1 101 ? -45.819 -6.127 63.746 1.00 93.19 101 ALA A N 1
ATOM 778 C CA . ALA A 1 101 ? -47.063 -5.367 63.670 1.00 93.19 101 ALA A CA 1
ATOM 779 C C . ALA A 1 101 ? -48.302 -6.275 63.752 1.00 93.19 101 ALA A C 1
ATOM 781 O O . ALA A 1 101 ? -49.246 -5.954 64.476 1.00 93.19 101 ALA A O 1
ATOM 782 N N . ALA A 1 102 ? -48.289 -7.435 63.084 1.00 90.31 102 ALA A N 1
ATOM 783 C CA . ALA A 1 102 ? -49.348 -8.436 63.219 1.00 90.31 102 ALA A CA 1
ATOM 784 C C . ALA A 1 102 ? -49.426 -8.994 64.652 1.00 90.31 102 ALA A C 1
ATOM 786 O O . ALA A 1 102 ? -50.515 -9.226 65.181 1.00 90.31 102 ALA A O 1
ATOM 787 N N . ARG A 1 103 ? -48.274 -9.153 65.312 1.00 91.50 103 ARG A N 1
ATOM 788 C CA . ARG A 1 103 ? -48.164 -9.638 66.693 1.00 91.50 103 ARG A CA 1
ATOM 789 C C . ARG A 1 103 ? -48.746 -8.665 67.725 1.00 91.50 103 ARG A C 1
ATOM 791 O O . ARG A 1 103 ? -49.302 -9.108 68.726 1.00 91.50 103 ARG A O 1
ATOM 798 N N . ALA A 1 104 ? -48.667 -7.359 67.465 1.00 92.06 104 ALA A N 1
ATOM 799 C CA . ALA A 1 104 ? -49.266 -6.308 68.292 1.00 92.06 104 ALA A CA 1
ATOM 800 C C . ALA A 1 104 ? -50.801 -6.180 68.137 1.00 92.06 104 ALA A C 1
ATOM 802 O O . ALA A 1 104 ? -51.431 -5.393 68.851 1.00 92.06 104 ALA A O 1
ATOM 803 N N . GLY A 1 105 ? -51.425 -6.940 67.227 1.00 89.88 105 GLY A N 1
ATOM 804 C CA . GLY A 1 105 ? -52.879 -6.973 67.043 1.00 89.88 105 GLY A CA 1
ATOM 805 C C . GLY A 1 105 ? -53.465 -5.632 66.578 1.00 89.88 105 GLY A C 1
ATOM 806 O O . GLY A 1 105 ? -52.954 -5.005 65.652 1.00 89.88 105 GLY A O 1
ATOM 807 N N . GLU A 1 106 ? -54.548 -5.172 67.217 1.00 88.06 106 GLU A N 1
ATOM 808 C CA . GLU A 1 106 ? -55.234 -3.910 66.867 1.00 88.06 106 GLU A CA 1
ATOM 809 C C . GLU A 1 106 ? -54.304 -2.684 66.941 1.00 88.06 106 GLU A C 1
ATOM 811 O O . GLU A 1 106 ? -54.387 -1.802 66.086 1.00 88.06 106 GLU A O 1
ATOM 816 N N . ALA A 1 107 ? -53.371 -2.647 67.901 1.00 87.38 107 ALA A N 1
ATOM 817 C CA . ALA A 1 107 ? -52.432 -1.532 68.064 1.00 87.38 107 ALA A CA 1
ATOM 818 C C . ALA A 1 107 ? -51.389 -1.444 66.930 1.00 87.38 107 ALA A C 1
ATOM 820 O O . ALA A 1 107 ? -50.819 -0.379 66.698 1.00 87.38 107 ALA A O 1
ATOM 821 N N . GLY A 1 108 ? -51.148 -2.547 66.210 1.00 91.50 108 GLY A N 1
ATOM 822 C CA . GLY A 1 108 ? -50.160 -2.643 65.133 1.00 91.50 108 GLY A CA 1
ATOM 823 C C . GLY A 1 108 ? -50.708 -2.409 63.723 1.00 91.50 108 GLY A C 1
ATOM 824 O O . GLY A 1 108 ? -49.916 -2.321 62.786 1.00 91.50 108 GLY A O 1
ATOM 825 N N . LYS A 1 109 ? -52.030 -2.263 63.536 1.00 89.06 109 LYS A N 1
ATOM 826 C CA . LYS A 1 109 ? -52.657 -2.151 62.199 1.00 89.06 109 LYS A CA 1
ATOM 827 C C . LYS A 1 109 ? -52.038 -1.062 61.317 1.00 89.06 109 LYS A C 1
ATOM 829 O O . LYS A 1 109 ? -51.742 -1.322 60.156 1.00 89.06 109 LYS A O 1
ATOM 834 N N . GLY A 1 110 ? -51.806 0.136 61.860 1.00 90.50 110 GLY A N 1
ATOM 835 C CA . GLY A 1 110 ? -51.186 1.236 61.109 1.00 90.50 110 GLY A CA 1
ATOM 836 C C . GLY A 1 110 ? -49.735 0.944 60.707 1.00 90.50 110 GLY A C 1
ATOM 837 O O . GLY A 1 110 ? -49.342 1.210 59.575 1.00 90.50 110 GLY A O 1
ATOM 838 N N . PHE A 1 111 ? -48.961 0.325 61.604 1.00 92.44 111 PHE A N 1
ATOM 839 C CA . PHE A 1 111 ? -47.582 -0.090 61.326 1.00 92.44 111 PHE A CA 1
ATOM 840 C C . PHE A 1 111 ? -47.505 -1.218 60.294 1.00 92.44 111 PHE A C 1
ATOM 842 O O . PHE A 1 111 ? -46.598 -1.213 59.467 1.00 92.44 111 PHE A O 1
ATOM 849 N N . SER A 1 112 ? -48.465 -2.147 60.298 1.00 93.81 112 SER A N 1
ATOM 850 C CA . SER A 1 112 ? -48.520 -3.247 59.330 1.00 93.81 112 SER A CA 1
ATOM 851 C C . SER A 1 112 ? -48.702 -2.742 57.898 1.00 93.81 112 SER A C 1
ATOM 853 O O . SER A 1 112 ? -48.065 -3.274 56.994 1.00 93.81 112 SER A O 1
ATOM 855 N N . VAL A 1 113 ? -49.518 -1.701 57.691 1.00 93.25 113 VAL A N 1
ATOM 856 C CA . VAL A 1 113 ? -49.706 -1.088 56.363 1.00 93.25 113 VAL A CA 1
ATOM 857 C C . VAL A 1 113 ? -48.410 -0.441 55.875 1.00 93.25 113 VAL A C 1
ATOM 859 O O . VAL A 1 113 ? -48.016 -0.642 54.731 1.00 93.25 113 VAL A O 1
ATOM 862 N N . VAL A 1 114 ? -47.714 0.296 56.747 1.00 95.31 114 VAL A N 1
ATOM 863 C CA . VAL A 1 114 ? -46.430 0.927 56.398 1.00 95.31 114 VAL A CA 1
ATOM 864 C C . VAL A 1 114 ? -45.367 -0.126 56.085 1.00 95.31 114 VAL A C 1
ATOM 866 O O . VAL A 1 114 ? -44.641 0.013 55.106 1.00 95.31 114 VAL A O 1
ATOM 869 N N . ALA A 1 115 ? -45.277 -1.186 56.890 1.00 95.69 115 ALA A N 1
ATOM 870 C CA . ALA A 1 115 ? -44.307 -2.252 56.680 1.00 95.69 115 ALA A CA 1
ATOM 871 C C . ALA A 1 115 ? -44.533 -2.987 55.347 1.00 95.69 115 ALA A C 1
ATOM 873 O O . ALA A 1 115 ? -43.566 -3.247 54.633 1.00 95.69 115 ALA A O 1
ATOM 874 N N . GLU A 1 116 ? -45.786 -3.241 54.957 1.00 94.75 116 GLU A N 1
ATOM 875 C CA . GLU A 1 116 ? -46.093 -3.848 53.658 1.00 94.75 116 GLU A CA 1
ATOM 876 C C . GLU A 1 116 ? -45.758 -2.921 52.478 1.00 94.75 116 GLU A C 1
ATOM 878 O O . GLU A 1 116 ? -45.202 -3.378 51.480 1.00 94.75 116 GLU A O 1
ATOM 883 N N . GLU A 1 117 ? -45.999 -1.612 52.604 1.00 96.50 117 GLU A N 1
ATOM 884 C CA . GLU A 1 117 ? -45.624 -0.647 51.562 1.00 96.50 117 GLU A CA 1
ATOM 885 C C . GLU A 1 117 ? -44.097 -0.553 51.399 1.00 96.50 117 GLU A C 1
ATOM 887 O O . GLU A 1 117 ? -43.581 -0.573 50.281 1.00 96.50 117 GLU A O 1
ATOM 892 N N . VAL A 1 118 ? -43.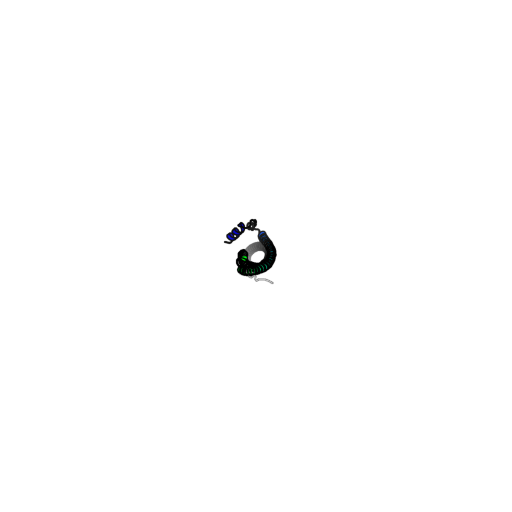341 -0.543 52.506 1.00 96.81 118 VAL A N 1
ATOM 893 C CA . VAL A 1 118 ? -41.867 -0.583 52.467 1.00 96.81 118 VAL A CA 1
ATOM 894 C C . VAL A 1 118 ? -41.369 -1.891 51.849 1.00 96.81 118 VAL A C 1
ATOM 896 O O . VAL A 1 118 ? -40.413 -1.871 51.073 1.00 96.81 118 VAL A O 1
ATOM 899 N N . ARG A 1 119 ? -42.019 -3.024 52.151 1.00 95.88 119 ARG A N 1
ATOM 900 C CA . ARG A 1 119 ? -41.696 -4.330 51.558 1.00 95.88 119 ARG A CA 1
ATOM 901 C C . ARG A 1 119 ? -41.851 -4.286 50.039 1.00 95.88 119 ARG A C 1
ATOM 903 O O . ARG A 1 119 ? -40.937 -4.675 49.316 1.00 95.88 119 ARG A O 1
ATOM 910 N N . LYS A 1 120 ? -42.973 -3.746 49.562 1.00 96.31 120 LYS A N 1
ATOM 911 C CA . LYS A 1 120 ? -43.264 -3.604 48.134 1.00 96.31 120 LYS A CA 1
ATOM 912 C C . LYS A 1 120 ? -42.261 -2.686 47.426 1.00 96.31 120 LYS A C 1
ATOM 914 O O . LYS A 1 120 ? -41.731 -3.063 46.385 1.00 96.31 120 LYS A O 1
ATOM 919 N N . LEU A 1 121 ? -41.926 -1.537 48.020 1.00 96.62 121 LEU A N 1
ATOM 920 C CA . LEU A 1 121 ? -40.902 -0.626 47.488 1.00 96.62 121 LEU A CA 1
ATOM 921 C C . LEU A 1 121 ? -39.517 -1.286 47.414 1.00 96.62 121 LEU A C 1
ATOM 923 O O . LEU A 1 121 ? -38.776 -1.078 46.454 1.00 96.62 121 LEU A O 1
ATOM 927 N N . ALA A 1 122 ? -39.160 -2.101 48.409 1.00 96.25 122 ALA A N 1
ATOM 928 C CA . ALA A 1 122 ? -37.902 -2.838 48.408 1.00 96.25 122 ALA A CA 1
ATOM 929 C C . ALA A 1 122 ? -37.853 -3.904 47.296 1.00 96.25 122 ALA A C 1
ATOM 931 O O . ALA A 1 122 ? -36.820 -4.074 46.649 1.00 96.25 122 ALA A O 1
ATOM 932 N N . GLU A 1 123 ? -38.968 -4.589 47.035 1.00 95.81 123 GLU A N 1
ATOM 933 C CA . GLU A 1 123 ? -39.099 -5.558 45.942 1.00 95.81 123 GLU A CA 1
ATOM 934 C C . GLU A 1 123 ? -39.029 -4.878 44.560 1.00 95.81 123 GLU A C 1
ATOM 936 O O . GLU A 1 123 ? -38.279 -5.320 43.688 1.00 95.81 123 GLU A O 1
ATOM 941 N N . GLU A 1 124 ? -39.705 -3.738 44.379 1.00 96.62 124 GLU A N 1
ATOM 942 C CA . GLU A 1 124 ? -39.610 -2.916 43.161 1.00 96.62 124 GLU A CA 1
ATOM 943 C C . GLU A 1 124 ? -38.189 -2.362 42.931 1.00 96.62 124 GLU A C 1
ATOM 945 O O . GLU A 1 124 ? -37.684 -2.378 41.802 1.00 96.62 124 GLU A O 1
ATOM 950 N N . SER A 1 125 ? -37.506 -1.928 43.997 1.00 95.94 125 SER A N 1
ATOM 951 C CA . SER A 1 125 ? -36.111 -1.462 43.952 1.00 95.94 125 SER A CA 1
ATOM 952 C C . SER A 1 125 ? -35.141 -2.581 43.561 1.00 95.94 125 SER A C 1
ATOM 954 O O . SER A 1 125 ? -34.217 -2.365 42.768 1.00 95.94 125 SER A O 1
ATOM 956 N N . LYS A 1 126 ? -35.374 -3.804 44.057 1.00 95.50 126 LYS A N 1
ATOM 957 C CA . LYS A 1 126 ? -34.603 -4.986 43.661 1.00 95.50 126 LYS A CA 1
ATOM 958 C C . LYS A 1 126 ? -34.795 -5.295 42.176 1.00 95.50 126 LYS A C 1
ATOM 960 O O . LYS A 1 126 ? -33.807 -5.372 41.456 1.00 95.50 126 LYS A O 1
ATOM 965 N N . ASN A 1 127 ? -36.040 -5.380 41.708 1.00 96.06 127 ASN A N 1
ATOM 966 C CA . ASN A 1 127 ? -36.340 -5.652 40.298 1.00 96.06 127 ASN A CA 1
ATOM 967 C C . ASN A 1 127 ? -35.725 -4.595 39.365 1.00 96.06 127 ASN A C 1
ATOM 969 O O . ASN A 1 127 ? -35.206 -4.917 38.299 1.00 96.06 127 ASN A O 1
ATOM 973 N N . SER A 1 128 ? -35.740 -3.325 39.780 1.00 96.50 128 SER A N 1
ATOM 974 C CA . SER A 1 128 ? -35.091 -2.241 39.035 1.00 96.50 128 SER A CA 1
ATOM 975 C C . SER A 1 128 ? -33.570 -2.408 38.993 1.00 96.50 128 SER A C 1
ATOM 977 O O . SER A 1 128 ? -32.963 -2.209 37.944 1.00 96.50 128 SER A O 1
ATOM 979 N N . SER A 1 129 ? -32.956 -2.810 40.110 1.00 96.19 129 SER A N 1
ATOM 980 C CA . SER A 1 129 ? -31.514 -3.080 40.185 1.00 96.19 129 SER A CA 1
ATOM 981 C C . SER A 1 129 ? -31.112 -4.263 39.296 1.00 96.19 129 SER A C 1
ATOM 983 O O . SER A 1 129 ? -30.134 -4.155 38.559 1.00 96.19 129 SER A O 1
ATOM 985 N N . ASP A 1 130 ? -31.901 -5.342 39.285 1.00 94.25 130 ASP A N 1
ATOM 986 C CA . ASP A 1 130 ? -31.674 -6.516 38.431 1.00 94.25 130 ASP A CA 1
ATOM 987 C C . ASP A 1 130 ? -31.769 -6.150 36.936 1.00 94.25 130 ASP A C 1
ATOM 989 O O . ASP A 1 130 ? -30.918 -6.547 36.137 1.00 94.25 130 ASP A O 1
ATOM 993 N N . ASN A 1 131 ? -32.740 -5.309 36.556 1.00 96.62 131 ASN A N 1
ATOM 994 C CA . ASN A 1 131 ? -32.852 -4.788 35.189 1.00 96.62 131 ASN A CA 1
ATOM 995 C C . ASN A 1 131 ? -31.631 -3.945 34.788 1.00 96.62 131 ASN A C 1
ATOM 997 O O . ASN A 1 131 ? -31.095 -4.113 33.691 1.00 96.62 131 ASN A O 1
ATOM 1001 N N . ILE A 1 132 ? -31.162 -3.053 35.671 1.00 96.12 132 ILE A N 1
ATOM 1002 C CA . ILE A 1 132 ? -29.952 -2.254 35.422 1.00 96.12 132 ILE A CA 1
ATOM 1003 C C . ILE A 1 132 ? -28.731 -3.172 35.276 1.00 96.12 132 ILE A C 1
ATOM 1005 O O . ILE A 1 132 ? -27.900 -2.941 34.399 1.00 96.12 132 ILE A O 1
ATOM 1009 N N . HIS A 1 133 ? -28.628 -4.228 36.086 1.00 94.75 133 HIS A N 1
ATOM 1010 C CA . HIS A 1 133 ? -27.545 -5.204 35.983 1.00 94.75 133 HIS A CA 1
ATOM 1011 C C . HIS A 1 133 ? -27.525 -5.896 34.610 1.00 94.75 133 HIS A C 1
ATOM 1013 O O . HIS A 1 133 ? -26.461 -6.024 34.005 1.00 94.75 133 HIS A O 1
ATOM 1019 N N . GLY A 1 134 ? -28.697 -6.264 34.078 1.00 95.69 134 GLY A N 1
ATOM 1020 C CA . GLY A 1 134 ? -28.832 -6.799 32.719 1.00 95.69 134 GLY A CA 1
ATOM 1021 C C . GLY A 1 134 ? -28.315 -5.834 31.647 1.00 95.69 134 GLY A C 1
ATOM 1022 O O . GLY A 1 134 ? -27.484 -6.217 30.825 1.00 95.69 134 GLY A O 1
ATOM 1023 N N . ILE A 1 135 ? -28.721 -4.561 31.717 1.00 96.50 135 ILE A N 1
ATOM 1024 C CA . ILE A 1 135 ? -28.263 -3.508 30.791 1.00 96.50 135 ILE A CA 1
ATOM 1025 C C . ILE A 1 135 ? -26.738 -3.337 30.857 1.00 96.50 135 ILE A C 1
ATOM 1027 O O . ILE A 1 135 ? -26.081 -3.206 29.826 1.00 96.50 135 ILE A O 1
ATOM 1031 N N . ILE A 1 136 ? -26.147 -3.360 32.056 1.00 96.31 136 ILE A N 1
ATOM 1032 C CA . ILE A 1 136 ? -24.688 -3.274 32.220 1.00 96.31 136 ILE A CA 1
ATOM 1033 C C . ILE A 1 136 ? -23.992 -4.463 31.553 1.00 96.31 136 ILE A C 1
ATOM 1035 O O . ILE A 1 136 ? -22.985 -4.263 30.877 1.00 96.31 136 ILE A O 1
ATOM 1039 N N . GLY A 1 137 ? -24.530 -5.677 31.695 1.00 95.00 137 GLY A N 1
ATOM 1040 C CA . GLY A 1 137 ? -23.992 -6.866 31.032 1.00 95.00 137 GLY A CA 1
ATOM 1041 C C . GLY A 1 137 ? -24.019 -6.755 29.504 1.00 95.00 137 GLY A C 1
ATOM 1042 O O . GLY A 1 137 ? -23.030 -7.062 28.838 1.00 95.00 137 GLY A O 1
ATOM 1043 N N . GLU A 1 138 ? -25.115 -6.250 28.934 1.00 96.62 138 GLU A N 1
ATOM 1044 C CA . GLU A 1 138 ? -25.212 -5.976 27.494 1.00 96.62 138 GLU A CA 1
ATOM 1045 C C . GLU A 1 138 ? -24.180 -4.933 27.035 1.00 96.62 138 GLU A C 1
ATOM 1047 O O . GLU A 1 138 ? -23.490 -5.139 26.032 1.00 96.62 138 GLU A O 1
ATOM 1052 N N . LEU A 1 139 ? -24.009 -3.848 27.799 1.00 96.06 139 LEU A N 1
ATOM 1053 C CA . LEU A 1 139 ? -23.015 -2.810 27.513 1.00 96.06 139 LEU A CA 1
ATOM 1054 C C . LEU A 1 139 ? -21.578 -3.341 27.595 1.00 96.06 139 LEU A C 1
ATOM 1056 O O . LEU A 1 139 ? -20.757 -3.000 26.745 1.00 96.06 139 LEU A O 1
ATOM 1060 N N . GLN A 1 140 ? -21.269 -4.195 28.573 1.00 93.25 140 GLN A N 1
ATOM 1061 C CA . GLN A 1 140 ? -19.958 -4.840 28.695 1.00 93.25 140 GLN A CA 1
ATOM 1062 C C . GLN A 1 140 ? -19.652 -5.741 27.493 1.00 93.25 140 GLN A C 1
ATOM 1064 O O . GLN A 1 140 ? -18.547 -5.687 26.951 1.00 93.25 140 GLN A O 1
ATOM 1069 N N . ASN A 1 141 ? -20.634 -6.518 27.028 1.00 95.88 141 ASN A N 1
ATOM 1070 C CA . ASN A 1 141 ? -20.479 -7.354 25.836 1.00 95.88 141 ASN A CA 1
ATOM 1071 C C . ASN A 1 141 ? -20.228 -6.506 24.579 1.00 95.88 141 ASN A C 1
ATOM 1073 O O . ASN A 1 141 ? -19.287 -6.774 23.832 1.00 95.88 141 ASN A O 1
ATOM 1077 N N . SER A 1 142 ? -21.017 -5.445 24.377 1.00 96.38 142 SER A N 1
ATOM 1078 C CA . SER A 1 142 ? -20.843 -4.522 23.246 1.00 96.38 142 SER A CA 1
ATOM 1079 C C . SER A 1 142 ? -19.484 -3.810 23.280 1.00 96.38 142 SER A C 1
ATOM 1081 O O . SER A 1 142 ? -18.828 -3.628 22.248 1.00 96.38 142 SER A O 1
ATOM 1083 N N . LEU A 1 143 ? -19.008 -3.455 24.475 1.00 96.12 143 LEU A N 1
ATOM 1084 C CA . LEU A 1 143 ? -17.689 -2.864 24.660 1.00 96.12 143 LEU A CA 1
ATOM 1085 C C . LEU A 1 143 ? -16.561 -3.851 24.335 1.00 96.12 143 LEU A C 1
ATOM 1087 O O . LEU A 1 143 ? -15.599 -3.477 23.667 1.00 96.12 143 LEU A O 1
ATOM 1091 N N . SER A 1 144 ? -16.693 -5.115 24.744 1.00 94.38 144 SER A N 1
ATOM 1092 C CA . SER A 1 144 ? -15.734 -6.171 24.404 1.00 94.38 144 SER A CA 1
ATOM 1093 C C . SER A 1 144 ? -15.618 -6.365 22.886 1.00 94.38 144 SER A C 1
ATOM 1095 O O . SER A 1 144 ? -14.512 -6.405 22.340 1.00 94.38 144 SER A O 1
ATOM 1097 N N . GLU A 1 145 ? -16.749 -6.386 22.177 1.00 96.31 145 GLU A N 1
ATOM 1098 C CA . GLU A 1 145 ? -16.777 -6.462 20.712 1.00 96.31 145 GLU A CA 1
ATOM 1099 C C . GLU A 1 145 ? -16.136 -5.227 20.053 1.00 96.31 145 GLU A C 1
ATOM 1101 O O . GLU A 1 145 ? -15.403 -5.341 19.062 1.00 96.31 145 GLU A O 1
ATOM 1106 N N . THR A 1 146 ? -16.348 -4.047 20.639 1.00 96.44 146 THR A N 1
ATOM 1107 C CA . THR A 1 146 ? -15.722 -2.796 20.194 1.00 96.44 146 THR A CA 1
ATOM 1108 C C . THR A 1 146 ? -14.200 -2.862 20.331 1.00 96.44 146 THR A C 1
ATOM 1110 O O . THR A 1 146 ? -13.487 -2.553 19.375 1.00 96.44 146 THR A O 1
ATOM 1113 N N . ILE A 1 147 ? -13.683 -3.324 21.475 1.00 95.12 147 ILE A N 1
ATOM 1114 C CA . ILE A 1 147 ? -12.239 -3.493 21.706 1.00 95.12 147 ILE A CA 1
ATOM 1115 C C . ILE A 1 147 ? -11.644 -4.488 20.704 1.00 95.12 147 ILE A C 1
ATOM 1117 O O . ILE A 1 147 ? -10.624 -4.192 20.084 1.00 95.12 147 ILE A O 1
ATOM 1121 N N . HIS A 1 148 ? -12.302 -5.628 20.480 1.00 95.19 148 HIS A N 1
ATOM 1122 C CA . HIS A 1 148 ? -11.865 -6.616 19.486 1.00 95.19 148 HIS A CA 1
ATOM 1123 C C . HIS A 1 148 ? -11.791 -6.028 18.072 1.00 95.19 148 HIS A C 1
ATOM 1125 O O . HIS A 1 148 ? -10.836 -6.266 17.327 1.00 95.19 148 HIS A O 1
ATOM 1131 N N . THR A 1 149 ? -12.782 -5.217 17.702 1.00 96.88 149 THR A N 1
ATOM 1132 C CA . THR A 1 149 ? -12.812 -4.527 16.408 1.00 96.88 149 THR A CA 1
ATOM 1133 C C . THR A 1 149 ? -11.673 -3.516 16.286 1.00 96.88 149 THR A C 1
ATOM 1135 O O . THR A 1 149 ? -10.998 -3.487 15.256 1.00 96.88 149 THR A O 1
ATOM 1138 N N . LEU A 1 150 ? -11.398 -2.739 17.338 1.00 95.94 150 LEU A N 1
ATOM 1139 C CA . LEU A 1 150 ? -10.274 -1.798 17.377 1.00 95.94 150 LEU A CA 1
ATOM 1140 C C . LEU A 1 150 ? -8.917 -2.513 17.274 1.00 95.94 150 LEU A C 1
ATOM 1142 O O . LEU A 1 150 ? -8.031 -2.049 16.555 1.00 95.94 150 LEU A O 1
ATOM 1146 N N . SER A 1 151 ? -8.754 -3.673 17.918 1.00 93.81 151 SER A N 1
ATOM 1147 C CA . SER A 1 151 ? -7.545 -4.496 17.782 1.00 93.81 151 SER A CA 1
ATOM 1148 C C . SER A 1 151 ? -7.329 -4.959 16.341 1.00 93.81 151 SER A C 1
ATOM 1150 O O . SER A 1 151 ? -6.239 -4.780 15.800 1.00 93.81 151 SER A O 1
ATOM 1152 N N . LYS A 1 152 ? -8.377 -5.463 15.677 1.00 96.31 152 LYS A N 1
ATOM 1153 C CA . LYS A 1 152 ? -8.308 -5.825 14.251 1.00 96.31 152 LYS A CA 1
ATOM 1154 C C . LYS A 1 152 ? -7.992 -4.627 13.358 1.00 96.31 152 LYS A C 1
ATOM 1156 O O . LYS A 1 152 ? -7.239 -4.762 12.398 1.00 96.31 152 LYS A O 1
ATOM 1161 N N . GLN A 1 153 ? -8.558 -3.457 13.652 1.00 96.44 153 GLN A N 1
ATOM 1162 C CA . GLN A 1 153 ? -8.250 -2.234 12.906 1.00 96.44 153 GLN A CA 1
ATOM 1163 C C . GLN A 1 153 ? -6.773 -1.859 13.032 1.00 96.44 153 GLN A C 1
ATOM 1165 O O . GLN A 1 153 ? -6.159 -1.523 12.023 1.00 96.44 153 GLN A O 1
ATOM 1170 N N . SER A 1 154 ? -6.187 -1.986 14.224 1.00 95.12 154 SER A N 1
ATOM 1171 C CA . SER A 1 154 ? -4.753 -1.765 14.441 1.00 95.12 154 SER A CA 1
ATOM 1172 C C . SER A 1 154 ? -3.887 -2.683 13.566 1.00 95.12 154 SER A C 1
ATOM 1174 O O . SER A 1 154 ? -2.982 -2.214 12.876 1.00 95.12 154 SER A O 1
ATOM 1176 N N . GLU A 1 155 ? -4.211 -3.979 13.496 1.00 95.81 155 GLU A N 1
ATOM 1177 C CA . GLU A 1 155 ? -3.504 -4.931 12.623 1.00 95.81 155 GLU A CA 1
ATOM 1178 C C . GLU A 1 155 ? -3.611 -4.558 11.137 1.00 95.81 155 GLU A C 1
ATOM 1180 O O . GLU A 1 155 ? -2.620 -4.613 10.404 1.00 95.81 155 GLU A O 1
ATOM 1185 N N . ILE A 1 156 ? -4.802 -4.146 10.688 1.00 96.69 156 ILE A N 1
ATOM 1186 C CA . ILE A 1 156 ? -5.022 -3.694 9.309 1.00 96.69 156 ILE A CA 1
ATOM 1187 C C . ILE A 1 156 ? -4.166 -2.460 9.015 1.00 96.69 156 ILE A C 1
ATOM 1189 O O . ILE A 1 156 ? -3.491 -2.438 7.992 1.00 96.69 156 ILE A O 1
ATOM 1193 N N . ILE A 1 157 ? -4.141 -1.468 9.908 1.00 96.88 157 ILE A N 1
ATOM 1194 C CA . ILE A 1 157 ? -3.346 -0.243 9.731 1.00 96.88 157 ILE A CA 1
ATOM 1195 C C . ILE A 1 157 ? -1.859 -0.576 9.582 1.00 96.88 157 ILE A C 1
ATOM 1197 O O . ILE A 1 157 ? -1.209 -0.063 8.673 1.00 96.88 157 ILE A O 1
ATOM 1201 N N . LEU A 1 158 ? -1.322 -1.473 10.415 1.00 95.25 158 LEU A N 1
ATOM 1202 C CA . LEU A 1 158 ? 0.077 -1.901 10.318 1.00 95.25 158 LEU A CA 1
ATOM 1203 C C . LEU A 1 158 ? 0.385 -2.572 8.975 1.00 95.25 158 LEU A C 1
ATOM 1205 O O . LEU A 1 158 ? 1.402 -2.263 8.348 1.00 95.25 158 LEU A O 1
ATOM 1209 N N . ARG A 1 159 ? -0.503 -3.453 8.505 1.00 97.25 159 ARG A N 1
ATOM 1210 C CA . ARG A 1 159 ? -0.358 -4.097 7.196 1.00 97.25 159 ARG A CA 1
ATOM 1211 C C . ARG A 1 159 ? -0.432 -3.082 6.056 1.00 97.25 159 ARG A C 1
ATOM 1213 O O . ARG A 1 159 ? 0.390 -3.126 5.146 1.00 97.25 159 ARG A O 1
ATOM 1220 N N . GLU A 1 160 ? -1.379 -2.148 6.099 1.00 96.75 160 GLU A N 1
ATOM 1221 C CA . GLU A 1 160 ? -1.496 -1.125 5.058 1.00 96.75 160 GLU A CA 1
ATOM 1222 C C . GLU A 1 160 ? -0.292 -0.172 5.058 1.00 96.75 160 GLU A C 1
ATOM 1224 O O . GLU A 1 160 ? 0.193 0.185 3.986 1.00 96.75 160 GLU A O 1
ATOM 1229 N N . LYS A 1 161 ? 0.286 0.160 6.222 1.00 96.56 161 LYS A N 1
ATOM 1230 C CA . LYS A 1 161 ? 1.562 0.893 6.294 1.00 96.56 161 LYS A CA 1
ATOM 1231 C C . LYS A 1 161 ? 2.680 0.147 5.565 1.00 96.56 161 LYS A C 1
ATOM 1233 O O . LYS A 1 161 ? 3.382 0.754 4.760 1.00 96.56 161 LYS A O 1
ATOM 1238 N N . GLN A 1 162 ? 2.814 -1.164 5.779 1.00 96.44 162 GLN A N 1
ATOM 1239 C CA . GLN A 1 162 ? 3.798 -1.984 5.061 1.00 96.44 162 GLN A CA 1
ATOM 1240 C C . GLN A 1 162 ? 3.555 -1.989 3.545 1.00 96.44 162 GLN A C 1
ATOM 1242 O O . GLN A 1 162 ? 4.502 -1.815 2.778 1.00 96.44 162 GLN A O 1
ATOM 1247 N N . ASN A 1 163 ? 2.298 -2.113 3.108 1.00 96.31 163 ASN A N 1
ATOM 1248 C CA . ASN A 1 163 ? 1.938 -2.055 1.688 1.00 96.31 163 ASN A CA 1
ATOM 1249 C C . ASN A 1 163 ? 2.344 -0.715 1.056 1.00 96.31 163 ASN A C 1
ATOM 1251 O O . ASN A 1 163 ? 2.931 -0.692 -0.027 1.00 96.31 163 ASN A O 1
ATOM 1255 N N . VAL A 1 164 ? 2.075 0.404 1.736 1.00 95.75 164 VAL A N 1
ATOM 1256 C CA . VAL A 1 164 ? 2.440 1.738 1.235 1.00 95.75 164 VAL A CA 1
ATOM 1257 C C . VAL A 1 164 ? 3.960 1.932 1.226 1.00 95.75 164 VAL A C 1
ATOM 1259 O O . VAL A 1 164 ? 4.491 2.495 0.270 1.00 95.75 164 VAL A O 1
ATOM 1262 N N . MET A 1 165 ? 4.688 1.425 2.225 1.00 94.81 165 MET A N 1
ATOM 1263 C CA . MET A 1 165 ? 6.158 1.444 2.210 1.00 94.81 165 MET A CA 1
ATOM 1264 C C . MET A 1 165 ? 6.729 0.650 1.029 1.00 94.81 165 MET A C 1
ATOM 1266 O O . MET A 1 165 ? 7.630 1.136 0.348 1.00 94.81 165 MET A O 1
ATOM 1270 N N . SER A 1 166 ? 6.178 -0.533 0.739 1.00 96.00 166 SER A N 1
ATOM 1271 C CA . SER A 1 166 ? 6.575 -1.324 -0.433 1.00 96.00 166 SER A CA 1
ATOM 1272 C C . SER A 1 166 ? 6.266 -0.598 -1.743 1.00 96.00 166 SER A C 1
ATOM 1274 O O . SER A 1 166 ? 7.066 -0.638 -2.675 1.00 96.00 166 SER A O 1
ATOM 1276 N N . LEU A 1 167 ? 5.128 0.100 -1.821 1.00 93.31 167 LEU A N 1
ATOM 1277 C CA . LEU A 1 167 ? 4.774 0.919 -2.980 1.00 93.31 167 LEU A CA 1
ATOM 1278 C C . LEU A 1 167 ? 5.793 2.042 -3.211 1.00 93.31 167 LEU A C 1
ATOM 1280 O O . LEU A 1 167 ? 6.192 2.270 -4.349 1.00 93.31 167 LEU A O 1
ATOM 1284 N N . ILE A 1 168 ? 6.227 2.727 -2.149 1.00 92.06 168 ILE A N 1
ATOM 1285 C CA . ILE A 1 168 ? 7.257 3.774 -2.240 1.00 92.06 168 ILE A CA 1
ATOM 1286 C C . ILE A 1 168 ? 8.562 3.198 -2.790 1.00 92.06 168 ILE A C 1
ATOM 1288 O O . ILE A 1 168 ? 9.189 3.823 -3.643 1.00 92.06 168 ILE A O 1
ATOM 1292 N N . GLU A 1 169 ? 8.958 2.005 -2.350 1.00 93.69 169 GLU A N 1
ATOM 1293 C CA . GLU A 1 169 ? 10.183 1.377 -2.845 1.00 93.69 169 GLU A CA 1
ATOM 1294 C C . GLU A 1 169 ? 10.085 1.018 -4.333 1.00 93.69 169 GLU A C 1
ATOM 1296 O O . GLU A 1 169 ? 10.952 1.407 -5.116 1.00 93.69 169 GLU A O 1
ATOM 1301 N N . HIS A 1 170 ? 8.976 0.414 -4.768 1.00 91.38 170 HIS A N 1
ATOM 1302 C CA . HIS A 1 170 ? 8.744 0.156 -6.192 1.00 91.38 170 HIS A CA 1
ATOM 1303 C C . HIS A 1 170 ? 8.715 1.438 -7.034 1.00 91.38 170 HIS A C 1
ATOM 1305 O O . HIS A 1 170 ? 9.192 1.446 -8.169 1.00 91.38 170 HIS A O 1
ATOM 1311 N N . MET A 1 171 ? 8.206 2.550 -6.496 1.00 89.06 171 MET A N 1
ATOM 1312 C CA . MET A 1 171 ? 8.247 3.841 -7.193 1.00 89.06 171 MET A CA 1
ATOM 1313 C C . MET A 1 171 ? 9.682 4.354 -7.380 1.00 89.06 171 MET A C 1
ATOM 1315 O O . MET A 1 171 ? 9.997 4.902 -8.437 1.00 89.06 171 MET A O 1
ATOM 1319 N N . LYS A 1 172 ? 10.586 4.126 -6.419 1.00 91.12 172 LYS A N 1
ATOM 1320 C CA . LYS A 1 172 ? 12.014 4.459 -6.582 1.00 91.12 172 LYS A CA 1
ATOM 1321 C C . LYS A 1 172 ? 12.693 3.591 -7.639 1.00 91.12 172 LYS A C 1
ATOM 1323 O O . LYS A 1 172 ? 13.483 4.104 -8.438 1.00 91.12 172 LYS A O 1
ATOM 1328 N N . GLU A 1 173 ? 12.380 2.298 -7.676 1.00 93.50 173 GLU A N 1
ATOM 1329 C CA . GLU A 1 173 ? 12.873 1.382 -8.713 1.00 93.50 173 GLU A CA 1
ATOM 1330 C C . GLU A 1 173 ? 12.415 1.838 -10.108 1.00 93.50 173 GLU A C 1
ATOM 1332 O O . GLU A 1 173 ? 13.228 1.942 -11.032 1.00 93.50 173 GLU A O 1
ATOM 1337 N N . ILE A 1 174 ? 11.135 2.202 -10.250 1.00 90.50 174 ILE A N 1
ATOM 1338 C CA . ILE A 1 174 ? 10.569 2.750 -11.491 1.00 90.50 174 ILE A CA 1
ATOM 1339 C C . ILE A 1 174 ? 11.294 4.035 -11.900 1.00 90.50 174 ILE A C 1
ATOM 1341 O O . ILE A 1 174 ? 11.707 4.158 -13.055 1.00 90.50 174 ILE A O 1
ATOM 1345 N N . LYS A 1 175 ? 11.501 4.974 -10.970 1.00 88.19 175 LYS A N 1
ATOM 1346 C CA . LYS A 1 175 ? 12.245 6.213 -11.235 1.00 88.19 175 LYS A CA 1
ATOM 1347 C C . LYS A 1 175 ? 13.645 5.922 -11.778 1.00 88.19 175 LYS A C 1
ATOM 1349 O O . LYS A 1 175 ? 14.036 6.482 -12.800 1.00 88.19 175 LYS A O 1
ATOM 1354 N N . THR A 1 176 ? 14.360 4.999 -11.141 1.00 91.75 176 THR A N 1
ATOM 1355 C CA . THR A 1 176 ? 15.715 4.593 -11.545 1.00 91.75 176 THR A CA 1
ATOM 1356 C C . THR A 1 176 ? 15.712 3.967 -12.943 1.00 91.75 176 THR A C 1
ATOM 1358 O O . THR A 1 176 ? 16.562 4.272 -13.781 1.00 91.75 176 THR A O 1
ATOM 1361 N N . SER A 1 177 ? 14.714 3.131 -13.242 1.00 92.12 177 SER A N 1
ATOM 1362 C CA . SER A 1 177 ? 14.536 2.520 -14.563 1.00 92.12 177 SER A CA 1
ATOM 1363 C C . SER A 1 177 ? 14.243 3.559 -15.657 1.00 92.12 177 SER A C 1
ATOM 1365 O O . SER A 1 177 ? 14.800 3.478 -16.757 1.00 92.12 177 SER A O 1
ATOM 1367 N N . ILE A 1 178 ? 13.429 4.578 -15.356 1.00 88.56 178 ILE A N 1
ATOM 1368 C CA . ILE A 1 178 ? 13.147 5.701 -16.266 1.00 88.56 178 ILE A CA 1
ATOM 1369 C C . ILE A 1 178 ? 14.418 6.514 -16.538 1.00 88.56 178 ILE A C 1
ATOM 1371 O O . ILE A 1 178 ? 14.678 6.880 -17.687 1.00 88.56 178 ILE A O 1
ATOM 1375 N N . GLU A 1 179 ? 15.222 6.789 -15.510 1.00 88.44 179 GLU A N 1
ATOM 1376 C CA . GLU A 1 179 ? 16.492 7.510 -15.649 1.00 88.44 179 GLU A CA 1
ATOM 1377 C C . GLU A 1 179 ? 17.483 6.728 -16.521 1.00 88.44 179 GLU A C 1
ATOM 1379 O O . GLU A 1 179 ? 18.030 7.284 -17.474 1.00 88.44 179 GLU A O 1
ATOM 1384 N N . SER A 1 180 ? 17.625 5.419 -16.288 1.00 92.81 180 SER A N 1
ATOM 1385 C CA . SER A 1 180 ? 18.453 4.544 -17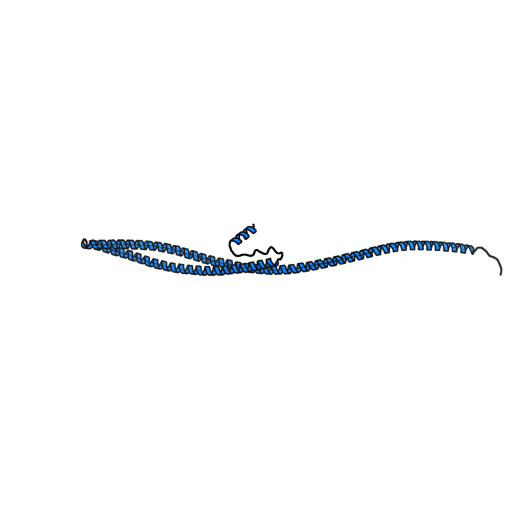.128 1.00 92.81 180 SER A CA 1
ATOM 1386 C C . SER A 1 180 ? 17.969 4.507 -18.582 1.00 92.81 180 SER A C 1
ATOM 1388 O O . SER A 1 180 ? 18.762 4.669 -19.509 1.00 92.81 180 SER A O 1
ATOM 1390 N N . SER A 1 181 ? 16.657 4.375 -18.795 1.00 88.81 181 SER A N 1
ATOM 1391 C CA . SER A 1 181 ? 16.060 4.374 -20.137 1.00 88.81 181 SER A CA 1
ATOM 1392 C C . SER A 1 181 ? 16.297 5.697 -20.867 1.00 88.81 181 SER A C 1
ATOM 1394 O O . SER A 1 181 ? 16.550 5.711 -22.069 1.00 88.81 181 SER A O 1
ATOM 1396 N N . THR A 1 182 ? 16.244 6.818 -20.144 1.00 86.44 182 THR A N 1
ATOM 1397 C CA . THR A 1 182 ? 16.520 8.149 -20.701 1.00 86.44 182 THR A CA 1
ATOM 1398 C C . THR A 1 182 ? 17.957 8.246 -21.208 1.00 86.44 182 THR A C 1
ATOM 1400 O O . THR A 1 182 ? 18.188 8.777 -22.292 1.00 86.44 182 THR A O 1
ATOM 1403 N N . GLU A 1 183 ? 18.917 7.707 -20.460 1.00 90.12 183 GLU A N 1
ATOM 1404 C CA . GLU A 1 183 ? 20.326 7.720 -20.855 1.00 90.12 183 GLU A CA 1
ATOM 1405 C C . GLU A 1 183 ? 20.606 6.806 -22.056 1.00 90.12 183 GLU A C 1
ATOM 1407 O O . GLU A 1 183 ? 21.326 7.178 -22.986 1.00 90.12 183 GLU A O 1
ATOM 1412 N N . GLN A 1 184 ? 19.964 5.635 -22.093 1.00 91.31 184 GLN A N 1
ATOM 1413 C CA . GLN A 1 184 ? 20.035 4.737 -23.247 1.00 91.31 184 GLN A CA 1
ATOM 1414 C C . GLN A 1 184 ? 19.468 5.391 -24.510 1.00 91.31 184 GLN A C 1
ATOM 1416 O O . GLN A 1 184 ? 20.057 5.258 -25.580 1.00 91.31 184 GLN A O 1
ATOM 1421 N N . ILE A 1 185 ? 18.361 6.133 -24.393 1.00 89.06 185 ILE A N 1
ATOM 1422 C CA . ILE A 1 185 ? 17.766 6.863 -25.520 1.00 89.06 185 ILE A CA 1
ATOM 1423 C C . ILE A 1 185 ? 18.722 7.936 -26.047 1.00 89.06 185 ILE A C 1
ATOM 1425 O O . ILE A 1 185 ? 18.921 7.997 -27.255 1.00 89.06 185 ILE A O 1
ATOM 1429 N N . LYS A 1 186 ? 19.368 8.724 -25.177 1.00 88.62 186 LYS A N 1
ATOM 1430 C CA . LYS A 1 186 ? 20.369 9.716 -25.612 1.00 88.62 186 LYS A CA 1
ATOM 1431 C C . LYS A 1 186 ? 21.544 9.072 -26.342 1.00 88.62 186 LYS A C 1
ATOM 1433 O O . LYS A 1 186 ? 21.985 9.564 -27.375 1.00 88.62 186 LYS A O 1
ATOM 1438 N N . THR A 1 187 ? 22.037 7.953 -25.814 1.00 94.12 187 THR A N 1
ATOM 1439 C CA . THR A 1 187 ? 23.121 7.193 -26.453 1.00 94.12 187 THR A CA 1
ATOM 1440 C C . THR A 1 187 ? 22.686 6.666 -27.821 1.00 94.12 187 THR A C 1
ATOM 1442 O O . THR A 1 187 ? 23.443 6.719 -28.787 1.00 94.12 187 THR A O 1
ATOM 1445 N N . PHE A 1 188 ? 21.450 6.175 -27.922 1.00 92.31 188 PHE A N 1
ATOM 1446 C CA . PHE A 1 188 ? 20.880 5.708 -29.179 1.00 92.31 188 PHE A CA 1
ATOM 1447 C C . PHE A 1 188 ? 20.747 6.838 -30.207 1.00 92.31 188 PHE A C 1
ATOM 1449 O O . PHE A 1 188 ? 21.104 6.631 -31.361 1.00 92.31 188 PHE A O 1
ATOM 1456 N N . GLU A 1 189 ? 20.292 8.026 -29.797 1.00 89.62 189 GLU A N 1
ATOM 1457 C CA . GLU A 1 189 ? 20.222 9.212 -30.663 1.00 89.62 189 GLU A CA 1
ATOM 1458 C C . GLU A 1 189 ? 21.605 9.575 -31.222 1.00 89.62 189 GLU A C 1
ATOM 1460 O O . GLU A 1 189 ? 21.758 9.673 -32.436 1.00 89.62 189 GLU A O 1
ATOM 1465 N N . ALA A 1 190 ? 22.634 9.634 -30.371 1.00 93.38 190 ALA A N 1
ATOM 1466 C CA . ALA A 1 190 ? 24.004 9.898 -30.815 1.00 93.38 190 ALA A CA 1
ATOM 1467 C C . ALA A 1 190 ? 24.524 8.852 -31.823 1.00 93.38 190 ALA A C 1
ATOM 1469 O O . ALA A 1 190 ? 25.215 9.193 -32.782 1.00 93.38 190 ALA A O 1
ATOM 1470 N N . ASN A 1 191 ? 24.177 7.574 -31.634 1.00 95.12 191 ASN A N 1
ATOM 1471 C CA . ASN A 1 191 ? 24.549 6.512 -32.571 1.00 95.12 191 ASN A CA 1
ATOM 1472 C C . ASN A 1 191 ? 23.820 6.634 -33.917 1.00 95.12 191 ASN A C 1
ATOM 1474 O O . ASN A 1 191 ? 24.413 6.335 -34.952 1.00 95.12 191 ASN A O 1
ATOM 1478 N N . VAL A 1 192 ? 22.550 7.052 -33.912 1.00 94.94 192 VAL A N 1
ATOM 1479 C CA . VAL A 1 192 ? 21.775 7.286 -35.140 1.00 94.94 192 VAL A CA 1
ATOM 1480 C C . VAL A 1 192 ? 22.365 8.449 -35.934 1.00 94.94 192 VAL A C 1
ATOM 1482 O O . VAL A 1 192 ? 22.538 8.307 -37.143 1.00 94.94 192 VAL A O 1
ATOM 1485 N N . ASP A 1 193 ? 22.734 9.545 -35.270 1.00 94.31 193 ASP A N 1
ATOM 1486 C CA . ASP A 1 193 ? 23.381 10.690 -35.921 1.00 94.31 193 ASP A CA 1
ATOM 1487 C C . ASP A 1 193 ? 24.726 10.280 -36.545 1.00 94.31 193 ASP A C 1
ATOM 1489 O O . ASP A 1 193 ? 24.956 10.493 -37.734 1.00 94.31 193 ASP A O 1
ATOM 1493 N N . ALA A 1 194 ? 25.574 9.568 -35.794 1.00 95.44 194 ALA A N 1
ATOM 1494 C CA . ALA A 1 194 ? 26.845 9.059 -36.314 1.00 95.44 194 ALA A CA 1
ATOM 1495 C C . ALA A 1 194 ? 26.664 8.083 -37.496 1.00 95.44 194 ALA A C 1
ATOM 1497 O O . ALA A 1 194 ? 27.481 8.043 -38.419 1.00 95.44 194 ALA A O 1
ATOM 1498 N N . GLN A 1 195 ? 25.595 7.282 -37.486 1.00 95.31 195 GLN A N 1
ATOM 1499 C CA . GLN A 1 195 ? 25.266 6.381 -38.589 1.00 95.31 195 GLN A CA 1
ATOM 1500 C C . GLN A 1 195 ? 24.786 7.139 -39.835 1.00 95.31 195 GLN A C 1
ATOM 1502 O O . GLN A 1 195 ? 25.110 6.724 -40.953 1.00 95.31 195 GLN A O 1
ATOM 1507 N N . ALA A 1 196 ? 24.036 8.230 -39.662 1.00 95.81 196 ALA A N 1
ATOM 1508 C CA . ALA A 1 196 ? 23.632 9.103 -40.760 1.00 95.81 196 ALA A CA 1
ATOM 1509 C C . ALA A 1 196 ? 24.865 9.731 -41.429 1.00 95.81 196 ALA A C 1
ATOM 1511 O O . ALA A 1 196 ? 25.043 9.558 -42.636 1.00 95.81 196 ALA A O 1
ATOM 1512 N N . ASP A 1 197 ? 25.781 10.301 -40.639 1.00 95.75 197 ASP A N 1
ATOM 1513 C CA . ASP A 1 197 ? 27.049 10.858 -41.133 1.00 95.75 197 ASP A CA 1
ATOM 1514 C C . ASP A 1 197 ? 27.884 9.808 -41.889 1.00 95.75 197 ASP A C 1
ATOM 1516 O O . ASP A 1 197 ? 28.417 10.061 -42.973 1.00 95.75 197 ASP A O 1
ATOM 1520 N N . GLY A 1 198 ? 27.974 8.587 -41.347 1.00 96.69 198 GLY A N 1
ATOM 1521 C CA . GLY A 1 198 ? 28.672 7.478 -42.001 1.00 96.69 198 GLY A CA 1
ATOM 1522 C C . GLY A 1 198 ? 28.028 7.052 -43.325 1.00 96.69 198 GLY A C 1
ATOM 1523 O O . GLY A 1 198 ? 28.731 6.688 -44.273 1.00 96.69 198 GLY A O 1
ATOM 1524 N N . THR A 1 199 ? 26.700 7.123 -43.415 1.00 95.94 199 THR A N 1
ATOM 1525 C CA . THR A 1 199 ? 25.950 6.817 -44.642 1.00 95.94 199 THR A CA 1
ATOM 1526 C C . THR A 1 199 ? 26.196 7.881 -45.710 1.00 95.94 199 THR A C 1
ATOM 1528 O O . THR A 1 199 ? 26.461 7.533 -46.863 1.00 95.94 199 THR A O 1
ATOM 1531 N N . ASP A 1 200 ? 26.202 9.159 -45.330 1.00 96.00 200 ASP A N 1
ATOM 1532 C CA . ASP A 1 200 ? 26.505 10.269 -46.235 1.00 96.00 200 ASP A CA 1
ATOM 1533 C C . ASP A 1 200 ? 27.939 10.182 -46.773 1.00 96.00 200 ASP A C 1
ATOM 1535 O O . ASP A 1 200 ? 28.158 10.285 -47.984 1.00 96.00 200 ASP A O 1
ATOM 1539 N N . ALA A 1 201 ? 28.914 9.890 -45.907 1.00 96.31 201 ALA A N 1
ATOM 1540 C CA . ALA A 1 201 ? 30.300 9.669 -46.318 1.00 96.31 201 ALA A CA 1
ATOM 1541 C C . ALA A 1 201 ? 30.434 8.480 -47.288 1.00 96.31 201 ALA A C 1
ATOM 1543 O O . ALA A 1 201 ? 31.156 8.550 -48.285 1.00 96.31 201 ALA A O 1
ATOM 1544 N N . SER A 1 202 ? 29.711 7.384 -47.036 1.00 96.69 202 SER A N 1
ATOM 1545 C CA . SER A 1 202 ? 29.692 6.224 -47.933 1.00 96.69 202 SER A CA 1
ATOM 1546 C C . SER A 1 202 ? 29.094 6.568 -49.302 1.00 96.69 202 SER A C 1
ATOM 1548 O O . SER A 1 202 ? 29.657 6.184 -50.330 1.00 96.69 202 SER A O 1
ATOM 1550 N N . SER A 1 203 ? 28.011 7.349 -49.327 1.00 96.75 203 SER A N 1
ATOM 1551 C CA . SER A 1 203 ? 27.380 7.838 -50.557 1.00 96.75 203 SER A CA 1
ATOM 1552 C C . SER A 1 203 ? 28.337 8.700 -51.390 1.00 96.75 203 SER A C 1
ATOM 1554 O O . SER A 1 203 ? 28.472 8.492 -52.598 1.00 96.75 203 SER A O 1
ATOM 1556 N N . GLN A 1 204 ? 29.087 9.604 -50.749 1.00 96.50 204 GLN A N 1
ATOM 1557 C CA . GLN A 1 204 ? 30.108 10.417 -51.421 1.00 96.50 204 GLN A CA 1
ATOM 1558 C C . GLN A 1 204 ? 31.228 9.559 -52.025 1.00 96.50 204 GLN A C 1
ATOM 1560 O O . GLN A 1 204 ? 31.590 9.751 -53.188 1.00 96.50 204 GLN A O 1
ATOM 1565 N N . ASN A 1 205 ? 31.731 8.572 -51.278 1.00 96.81 205 ASN A N 1
ATOM 1566 C CA . ASN A 1 205 ? 32.748 7.642 -51.774 1.00 96.81 205 ASN A CA 1
ATOM 1567 C C . ASN A 1 205 ? 32.244 6.834 -52.981 1.00 96.81 205 ASN A C 1
ATOM 1569 O O . ASN A 1 205 ? 32.975 6.661 -53.955 1.00 96.81 205 ASN A O 1
ATOM 1573 N N . LEU A 1 206 ? 30.989 6.371 -52.960 1.00 95.50 206 LEU A N 1
ATOM 1574 C CA . LEU A 1 206 ? 30.374 5.691 -54.106 1.00 95.50 206 LEU A CA 1
ATOM 1575 C C . LEU A 1 206 ? 30.265 6.606 -55.333 1.00 95.50 206 LEU A C 1
ATOM 1577 O O . LEU A 1 206 ? 30.492 6.149 -56.457 1.00 95.50 206 LEU A O 1
ATOM 1581 N N . GLY A 1 207 ? 29.971 7.892 -55.127 1.00 96.31 207 GLY A N 1
ATOM 1582 C CA . GLY A 1 207 ? 30.006 8.906 -56.181 1.00 96.31 207 GLY A CA 1
ATOM 1583 C C . GLY A 1 207 ? 31.386 9.008 -56.836 1.00 96.31 207 GLY A C 1
ATOM 1584 O O . GLY A 1 207 ? 31.493 8.878 -58.054 1.00 96.31 207 GLY A O 1
ATOM 1585 N N . GLN A 1 208 ? 32.447 9.131 -56.032 1.00 96.75 208 GLN A N 1
ATOM 1586 C CA . GLN A 1 208 ? 33.832 9.199 -56.523 1.00 96.75 208 GLN A CA 1
ATOM 1587 C C . GLN A 1 208 ? 34.260 7.929 -57.270 1.00 96.75 208 GLN A C 1
ATOM 1589 O O . GLN A 1 208 ? 34.887 8.002 -58.326 1.00 96.75 208 GLN A O 1
ATOM 1594 N N . VAL A 1 209 ? 33.894 6.750 -56.756 1.00 97.19 209 VAL A N 1
ATOM 1595 C CA . VAL A 1 209 ? 34.159 5.471 -57.434 1.00 97.19 209 VAL A CA 1
ATOM 1596 C C . VAL A 1 209 ? 33.460 5.425 -58.792 1.00 97.19 209 VAL A C 1
ATOM 1598 O O . VAL A 1 209 ? 34.057 4.989 -59.775 1.00 97.19 209 VAL A O 1
ATOM 1601 N N . THR A 1 210 ? 32.215 5.899 -58.868 1.00 96.44 210 THR A N 1
ATOM 1602 C CA . THR A 1 210 ? 31.455 5.950 -60.125 1.00 96.44 210 THR A CA 1
ATOM 1603 C C . THR A 1 210 ? 32.127 6.872 -61.148 1.00 96.44 210 THR A C 1
ATOM 1605 O O . THR A 1 210 ? 32.236 6.505 -62.318 1.00 96.44 210 THR A O 1
ATOM 1608 N N . GLU A 1 211 ? 32.634 8.027 -60.712 1.00 96.62 211 GLU A N 1
ATOM 1609 C CA . GLU A 1 211 ? 33.396 8.956 -61.557 1.00 96.62 211 GLU A CA 1
ATOM 1610 C C . GLU A 1 211 ? 34.701 8.323 -62.067 1.00 96.62 211 GLU A C 1
ATOM 1612 O O . GLU A 1 211 ? 34.948 8.302 -63.272 1.00 96.62 211 GLU A O 1
ATOM 1617 N N . SER A 1 212 ? 35.475 7.682 -61.185 1.00 96.50 212 SER A N 1
ATOM 1618 C CA . SER A 1 212 ? 36.697 6.960 -61.571 1.00 96.50 212 SER A CA 1
ATOM 1619 C C . SER A 1 212 ? 36.424 5.834 -62.576 1.00 96.50 212 SER A C 1
ATOM 1621 O O . SER A 1 212 ? 37.189 5.633 -63.519 1.00 96.50 212 SER A O 1
ATOM 1623 N N . ILE A 1 213 ? 35.317 5.097 -62.422 1.00 96.12 213 ILE A N 1
ATOM 1624 C CA . ILE A 1 213 ? 34.905 4.065 -63.389 1.00 96.12 213 ILE A CA 1
ATOM 1625 C C . ILE A 1 213 ? 34.614 4.689 -64.761 1.00 96.12 213 ILE A C 1
ATOM 1627 O O . ILE A 1 213 ? 34.993 4.112 -65.786 1.00 96.12 213 ILE A O 1
ATOM 1631 N N . ALA A 1 214 ? 33.967 5.858 -64.805 1.00 96.06 214 ALA A N 1
ATOM 1632 C CA . ALA A 1 214 ? 33.695 6.564 -66.054 1.00 96.06 214 ALA A CA 1
ATOM 1633 C C . ALA A 1 214 ? 34.995 7.001 -66.755 1.00 96.06 214 ALA A C 1
ATOM 1635 O O . ALA A 1 214 ? 35.144 6.773 -67.959 1.00 96.06 214 ALA A O 1
ATOM 1636 N N . GLU A 1 215 ? 35.963 7.538 -66.007 1.00 96.62 215 GLU A N 1
ATOM 1637 C CA . GLU A 1 215 ? 37.287 7.907 -66.529 1.00 96.62 215 GLU A CA 1
ATOM 1638 C C . GLU A 1 215 ? 38.050 6.700 -67.088 1.00 96.62 215 GLU A C 1
ATOM 1640 O O . GLU A 1 215 ? 38.541 6.738 -68.221 1.00 96.62 215 GLU A O 1
ATOM 1645 N N . VAL A 1 216 ? 38.101 5.593 -66.336 1.00 96.56 216 VAL A N 1
ATOM 1646 C CA . VAL A 1 216 ? 38.737 4.342 -66.782 1.00 96.56 216 VAL A CA 1
ATOM 1647 C C . VAL A 1 216 ? 38.075 3.826 -68.058 1.00 96.56 216 VAL A C 1
ATOM 1649 O O . VAL A 1 216 ? 38.764 3.412 -68.992 1.00 96.56 216 VAL A O 1
ATOM 1652 N N . THR A 1 217 ? 36.746 3.891 -68.143 1.00 96.38 217 THR A N 1
ATOM 1653 C CA . THR A 1 217 ? 36.003 3.470 -69.337 1.00 96.38 217 THR A CA 1
ATOM 1654 C C . THR A 1 217 ? 36.363 4.331 -70.554 1.00 96.38 217 THR A C 1
ATOM 1656 O O . THR A 1 217 ? 36.622 3.793 -71.631 1.00 96.38 217 THR A O 1
ATOM 1659 N N . ALA A 1 218 ? 36.455 5.655 -70.398 1.00 95.88 218 ALA A N 1
ATOM 1660 C CA . ALA A 1 218 ? 36.871 6.559 -71.473 1.00 95.88 218 ALA A CA 1
ATOM 1661 C C . ALA A 1 218 ? 38.322 6.303 -71.931 1.00 95.88 218 ALA A C 1
ATOM 1663 O O . ALA A 1 218 ? 38.619 6.301 -73.134 1.00 95.88 218 ALA A O 1
ATOM 1664 N N . ALA A 1 219 ? 39.226 6.024 -70.987 1.00 96.38 219 ALA A N 1
ATOM 1665 C CA . ALA A 1 219 ? 40.602 5.645 -71.291 1.00 96.38 219 ALA A CA 1
ATOM 1666 C C . ALA A 1 219 ? 40.665 4.325 -72.080 1.00 96.38 219 ALA A C 1
ATOM 1668 O O . ALA A 1 219 ? 41.397 4.237 -73.068 1.00 96.38 219 ALA A O 1
ATOM 1669 N N . LEU A 1 220 ? 39.853 3.328 -71.712 1.00 95.00 220 LEU A N 1
ATOM 1670 C CA . LEU A 1 220 ? 39.756 2.054 -72.433 1.00 95.00 220 LEU A CA 1
ATOM 1671 C C . LEU A 1 220 ? 39.265 2.232 -73.876 1.00 95.00 220 LEU A C 1
ATOM 1673 O O . LEU A 1 220 ? 39.827 1.614 -74.780 1.00 95.00 220 LEU A O 1
ATOM 1677 N N . VAL A 1 221 ? 38.281 3.105 -74.121 1.00 96.25 221 VAL A N 1
ATOM 1678 C CA . VAL A 1 221 ? 37.831 3.437 -75.489 1.00 96.25 221 VAL A CA 1
ATOM 1679 C C . VAL A 1 221 ? 38.977 4.035 -76.310 1.00 96.25 221 VAL A C 1
ATOM 1681 O O . VAL A 1 221 ? 39.214 3.627 -77.447 1.00 96.25 221 VAL A O 1
ATOM 1684 N N . THR A 1 222 ? 39.737 4.959 -75.720 1.00 96.56 222 THR A N 1
ATOM 1685 C CA . THR A 1 222 ? 40.898 5.580 -76.378 1.00 96.56 222 THR A CA 1
ATOM 1686 C C . THR A 1 222 ? 41.983 4.550 -76.701 1.00 96.56 222 THR A C 1
ATOM 1688 O O . THR A 1 222 ? 42.506 4.528 -77.816 1.00 96.56 222 THR A O 1
ATOM 1691 N N . ILE A 1 223 ? 42.292 3.654 -75.759 1.00 95.94 223 ILE A N 1
ATOM 1692 C CA . ILE A 1 223 ? 43.235 2.547 -75.965 1.00 95.94 223 ILE A CA 1
ATOM 1693 C C . ILE A 1 223 ? 42.756 1.634 -77.098 1.00 95.94 223 ILE A C 1
ATOM 1695 O O . ILE A 1 223 ? 43.550 1.293 -77.973 1.00 95.94 223 ILE A O 1
ATOM 1699 N N . SER A 1 224 ? 41.468 1.281 -77.128 1.00 96.00 224 SER A N 1
ATOM 1700 C CA . SER A 1 224 ? 40.888 0.452 -78.189 1.00 96.00 224 SER A CA 1
ATOM 1701 C C . SER A 1 224 ? 41.062 1.086 -79.573 1.00 96.00 224 SER A C 1
ATOM 1703 O O . SER A 1 224 ? 41.478 0.405 -80.509 1.00 96.00 224 SER A O 1
ATOM 1705 N N . ASN A 1 225 ? 40.811 2.393 -79.704 1.00 95.19 225 ASN A N 1
ATOM 1706 C CA . ASN A 1 225 ? 41.022 3.119 -80.961 1.00 95.19 225 ASN A CA 1
ATOM 1707 C C . ASN A 1 225 ? 42.501 3.132 -81.378 1.00 95.19 225 ASN A C 1
ATOM 1709 O O . ASN A 1 225 ? 42.820 2.926 -82.547 1.00 95.19 225 ASN A O 1
ATOM 1713 N N . ASN A 1 226 ? 43.421 3.316 -80.426 1.00 95.75 226 ASN A N 1
ATOM 1714 C CA . ASN A 1 226 ? 44.857 3.259 -80.704 1.00 95.75 226 ASN A CA 1
ATOM 1715 C C . ASN A 1 226 ? 45.303 1.868 -81.178 1.00 95.75 226 ASN A C 1
ATOM 1717 O O . ASN A 1 226 ? 46.093 1.776 -82.115 1.00 95.75 226 ASN A O 1
ATOM 1721 N N . ILE A 1 227 ? 44.775 0.793 -80.580 1.00 94.81 227 ILE A N 1
ATOM 1722 C CA . ILE A 1 227 ? 45.039 -0.590 -81.011 1.00 94.81 227 ILE A CA 1
ATOM 1723 C C . ILE A 1 227 ? 44.534 -0.819 -82.444 1.00 94.81 227 ILE A C 1
ATOM 1725 O O . ILE A 1 227 ? 45.234 -1.441 -83.248 1.00 94.81 227 ILE A O 1
ATOM 1729 N N . GLN A 1 228 ? 43.355 -0.292 -82.788 1.00 94.38 228 GLN A N 1
ATOM 1730 C CA . GLN A 1 228 ? 42.805 -0.381 -84.142 1.00 94.38 228 GLN A CA 1
ATOM 1731 C C . GLN A 1 228 ? 43.715 0.323 -85.161 1.00 94.38 228 GLN A C 1
ATOM 1733 O O . GLN A 1 228 ? 44.174 -0.310 -86.112 1.00 94.38 228 GLN A O 1
ATOM 1738 N N . ASN A 1 229 ? 44.078 1.584 -84.904 1.00 94.81 229 ASN A N 1
ATOM 1739 C CA . ASN A 1 229 ? 44.995 2.347 -85.759 1.00 94.81 229 ASN A CA 1
ATOM 1740 C C . ASN A 1 229 ? 46.365 1.658 -85.894 1.00 94.81 229 ASN A C 1
ATOM 1742 O O . ASN A 1 229 ? 46.951 1.602 -86.974 1.00 94.81 229 ASN A O 1
ATOM 1746 N N . GLN A 1 230 ? 46.888 1.095 -84.800 1.00 93.56 230 GLN A N 1
ATOM 1747 C CA . GLN A 1 230 ? 48.149 0.356 -84.811 1.00 93.56 230 GLN A CA 1
ATOM 1748 C C . GLN A 1 230 ? 48.062 -0.909 -85.676 1.00 93.56 230 GLN A C 1
ATOM 1750 O O . GLN A 1 230 ? 49.031 -1.255 -86.353 1.00 93.56 230 GLN A O 1
ATOM 1755 N N . THR A 1 231 ? 46.915 -1.588 -85.677 1.00 95.06 231 THR A N 1
ATOM 1756 C CA . THR A 1 231 ? 46.673 -2.770 -86.515 1.00 95.06 231 THR A CA 1
ATOM 1757 C C . THR A 1 231 ? 46.659 -2.402 -88.002 1.00 95.06 231 THR A C 1
ATOM 1759 O O . THR A 1 231 ? 47.250 -3.114 -88.817 1.00 95.06 231 THR A O 1
ATOM 1762 N N . GLU A 1 232 ? 46.062 -1.263 -88.357 1.00 94.56 232 GLU A N 1
ATOM 1763 C CA . GLU A 1 232 ? 46.057 -0.731 -89.727 1.00 94.56 232 GLU A CA 1
ATOM 1764 C C . GLU A 1 232 ? 47.469 -0.375 -90.203 1.00 94.56 232 GLU A C 1
ATOM 1766 O O . GLU A 1 232 ? 47.920 -0.892 -91.228 1.00 94.56 232 GLU A O 1
ATOM 1771 N N . LEU A 1 233 ? 48.226 0.387 -89.405 1.00 94.38 233 LEU A N 1
ATOM 1772 C CA . LEU A 1 233 ? 49.629 0.710 -89.694 1.00 94.38 233 LEU A CA 1
ATOM 1773 C C . LEU A 1 233 ? 50.499 -0.547 -89.838 1.00 94.38 233 LEU A C 1
ATOM 1775 O O . LEU A 1 233 ? 51.380 -0.606 -90.697 1.00 94.38 233 LEU A O 1
ATOM 1779 N N . GLN A 1 234 ? 50.261 -1.581 -89.024 1.00 92.31 234 GLN A N 1
ATOM 1780 C CA . GLN A 1 234 ? 50.948 -2.865 -89.179 1.00 92.31 234 GLN A CA 1
ATOM 1781 C C . GLN A 1 234 ? 50.606 -3.554 -90.507 1.00 92.31 234 GLN A C 1
ATOM 1783 O O . GLN A 1 234 ? 51.486 -4.172 -91.111 1.00 92.31 234 GLN A O 1
ATOM 1788 N N . SER A 1 235 ? 49.356 -3.469 -90.969 1.00 94.38 235 SER A N 1
ATOM 1789 C CA . SER A 1 235 ? 48.942 -4.008 -92.269 1.00 94.38 235 SER A CA 1
ATOM 1790 C C . SER A 1 235 ? 49.639 -3.280 -93.422 1.00 94.38 235 SER A C 1
ATOM 1792 O O . SER A 1 235 ? 50.233 -3.923 -94.291 1.00 94.38 235 SER A O 1
ATOM 1794 N N . GLU A 1 236 ? 49.662 -1.946 -93.389 1.00 94.69 236 GLU A N 1
ATOM 1795 C CA . GLU A 1 236 ? 50.382 -1.125 -94.371 1.00 94.69 236 GLU A CA 1
ATOM 1796 C C . GLU A 1 236 ? 51.881 -1.442 -94.383 1.00 94.69 236 GLU A C 1
ATOM 1798 O O . GLU A 1 236 ? 52.477 -1.652 -95.441 1.00 94.69 236 GLU A O 1
ATOM 1803 N N . MET A 1 237 ? 52.494 -1.570 -93.204 1.00 93.31 237 MET A N 1
ATOM 1804 C CA . MET A 1 237 ? 53.906 -1.922 -93.073 1.00 93.31 237 MET A CA 1
ATOM 1805 C C . MET A 1 237 ? 54.213 -3.294 -93.688 1.00 93.31 237 MET A C 1
ATOM 1807 O O . MET A 1 237 ? 55.231 -3.448 -94.367 1.00 93.31 237 MET A O 1
ATOM 1811 N N . ARG A 1 238 ? 53.330 -4.288 -93.514 1.00 94.31 238 ARG A N 1
ATOM 1812 C CA . ARG A 1 238 ? 53.458 -5.600 -94.173 1.00 94.31 238 ARG A CA 1
ATOM 1813 C C . ARG A 1 238 ? 53.368 -5.481 -95.693 1.00 94.31 238 ARG A C 1
ATOM 1815 O O . ARG A 1 238 ? 54.145 -6.134 -96.390 1.00 94.31 238 ARG A O 1
ATOM 1822 N N . GLN A 1 239 ? 52.462 -4.651 -96.209 1.00 94.38 239 GLN A N 1
ATOM 1823 C CA . GLN A 1 239 ? 52.334 -4.404 -97.645 1.00 94.38 239 GLN A CA 1
ATOM 1824 C C . GLN A 1 239 ? 53.598 -3.748 -98.215 1.00 94.38 239 GLN A C 1
ATOM 1826 O O . GLN A 1 239 ? 54.125 -4.228 -99.219 1.00 94.38 239 GLN A O 1
ATOM 1831 N N . ILE A 1 240 ? 54.118 -2.703 -97.563 1.00 94.50 240 ILE A N 1
ATOM 1832 C CA . ILE A 1 240 ? 55.360 -2.027 -97.965 1.00 94.50 240 ILE A CA 1
ATOM 1833 C C . ILE A 1 240 ? 56.533 -3.004 -97.923 1.00 94.50 240 ILE A C 1
ATOM 1835 O O . ILE A 1 240 ? 57.294 -3.080 -98.883 1.00 94.50 240 ILE A O 1
ATOM 1839 N N . ALA A 1 241 ? 56.667 -3.799 -96.859 1.00 93.62 241 ALA A N 1
ATOM 1840 C CA . ALA A 1 241 ? 57.708 -4.820 -96.770 1.00 93.62 241 ALA A CA 1
ATOM 1841 C C . ALA A 1 241 ? 57.603 -5.849 -97.913 1.00 93.62 241 ALA A C 1
ATOM 1843 O O . ALA A 1 241 ? 58.620 -6.239 -98.488 1.00 93.62 241 ALA A O 1
ATOM 1844 N N . GLY A 1 242 ? 56.382 -6.248 -98.290 1.00 94.12 242 GLY A N 1
ATOM 1845 C CA . GLY A 1 242 ? 56.120 -7.115 -99.441 1.00 94.12 242 GLY A CA 1
ATOM 1846 C C . GLY A 1 242 ? 56.507 -6.479 -100.781 1.00 94.12 242 GLY A C 1
ATOM 1847 O O . GLY A 1 242 ? 57.186 -7.115 -101.586 1.00 94.12 242 GLY A O 1
ATOM 1848 N N . GLN A 1 243 ? 56.141 -5.213 -101.007 1.00 93.88 243 GLN A N 1
ATOM 1849 C CA . GLN A 1 243 ? 56.545 -4.449 -102.195 1.00 93.88 243 GLN A CA 1
ATOM 1850 C C . GLN A 1 243 ? 58.064 -4.274 -102.257 1.00 93.88 243 GLN A C 1
ATOM 1852 O O . GLN A 1 243 ? 58.669 -4.498 -103.299 1.00 93.88 243 GLN A O 1
ATOM 1857 N N . MET A 1 244 ? 58.694 -3.930 -101.134 1.00 92.12 244 MET A N 1
ATOM 1858 C CA . MET A 1 244 ? 60.141 -3.764 -101.027 1.00 92.12 244 MET A CA 1
ATOM 1859 C C . MET A 1 244 ? 60.873 -5.073 -101.344 1.00 92.12 244 MET A C 1
ATOM 1861 O O . MET A 1 244 ? 61.869 -5.057 -102.067 1.00 92.12 244 MET A O 1
ATOM 1865 N N . LYS A 1 245 ? 60.347 -6.214 -100.879 1.00 93.50 245 LYS A N 1
ATOM 1866 C CA . LYS A 1 245 ? 60.847 -7.543 -101.247 1.00 93.50 245 LYS A CA 1
ATOM 1867 C C . LYS A 1 245 ? 60.742 -7.786 -102.756 1.00 93.50 245 LYS A C 1
ATOM 1869 O O . LYS A 1 245 ? 61.742 -8.146 -103.369 1.00 93.50 245 LYS A O 1
ATOM 1874 N N . ALA A 1 246 ? 59.576 -7.540 -103.355 1.00 92.56 246 ALA A N 1
ATOM 1875 C CA . ALA A 1 246 ? 59.361 -7.728 -104.791 1.00 92.56 246 ALA A CA 1
ATOM 1876 C C . ALA A 1 246 ? 60.283 -6.836 -105.644 1.00 92.56 246 ALA A C 1
ATOM 1878 O O . ALA A 1 246 ? 60.898 -7.309 -106.597 1.00 92.56 246 ALA A O 1
ATOM 1879 N N . THR A 1 247 ? 60.440 -5.561 -105.278 1.00 92.88 247 THR A N 1
ATOM 1880 C CA . THR A 1 247 ? 61.368 -4.635 -105.946 1.00 92.88 247 THR A CA 1
ATOM 1881 C C . THR A 1 247 ? 62.818 -5.104 -105.814 1.00 92.88 247 THR A C 1
ATOM 1883 O O . THR A 1 247 ? 63.570 -5.058 -106.785 1.00 92.88 247 THR A O 1
ATOM 1886 N N . SER A 1 248 ? 63.217 -5.599 -104.639 1.00 93.31 248 SER A N 1
ATOM 1887 C CA . SER A 1 248 ? 64.552 -6.170 -104.422 1.00 93.31 248 SER A CA 1
ATOM 1888 C C . SER A 1 248 ? 64.800 -7.402 -105.308 1.00 93.31 248 SER A C 1
ATOM 1890 O O . SER A 1 248 ? 65.845 -7.503 -105.951 1.00 93.31 248 SER A O 1
ATOM 1892 N N . GLU A 1 249 ? 63.817 -8.302 -105.430 1.00 91.69 249 GLU A N 1
ATOM 1893 C CA . GLU A 1 249 ? 63.871 -9.463 -106.332 1.00 91.69 249 GLU A CA 1
ATOM 1894 C C . GLU A 1 249 ? 63.984 -9.042 -107.810 1.00 91.69 249 GLU A C 1
ATOM 1896 O O . GLU A 1 249 ? 64.807 -9.591 -108.545 1.00 91.69 249 GLU A O 1
ATOM 1901 N N . GLN A 1 250 ? 63.224 -8.027 -108.239 1.00 90.06 250 GLN A N 1
ATOM 1902 C CA . GLN A 1 250 ? 63.301 -7.470 -109.595 1.00 90.06 250 GLN A CA 1
ATOM 1903 C C . GLN A 1 250 ? 64.664 -6.842 -109.900 1.00 90.06 250 GLN A C 1
ATOM 1905 O O . GLN A 1 250 ? 65.228 -7.091 -110.968 1.00 90.06 250 GLN A O 1
ATOM 1910 N N . LEU A 1 251 ? 65.204 -6.040 -108.976 1.00 87.88 251 LEU A N 1
ATOM 1911 C CA . LEU A 1 251 ? 66.539 -5.454 -109.109 1.00 87.88 251 LEU A CA 1
ATOM 1912 C C . LEU A 1 251 ? 67.607 -6.548 -109.214 1.00 87.88 251 LEU A C 1
ATOM 1914 O O . LEU A 1 251 ? 68.485 -6.461 -110.069 1.00 87.88 251 LEU A O 1
ATOM 1918 N N . ASN A 1 252 ? 67.500 -7.607 -108.409 1.00 88.56 252 ASN A N 1
ATOM 1919 C CA . ASN A 1 252 ? 68.418 -8.742 -108.466 1.00 88.56 252 ASN A CA 1
ATOM 1920 C C . ASN A 1 252 ? 68.357 -9.474 -109.825 1.00 88.56 252 ASN A C 1
ATOM 1922 O O . ASN A 1 252 ? 69.393 -9.794 -110.407 1.00 88.56 252 ASN A O 1
ATOM 1926 N N . GLU A 1 253 ? 67.161 -9.691 -110.380 1.00 86.75 253 GLU A N 1
ATOM 1927 C CA . GLU A 1 253 ? 66.994 -10.267 -111.725 1.00 86.75 253 GLU A CA 1
ATOM 1928 C C . GLU A 1 253 ? 67.547 -9.365 -112.843 1.00 86.75 253 GLU A C 1
ATOM 1930 O O . GLU A 1 253 ? 68.189 -9.847 -113.781 1.00 86.75 253 GLU A O 1
ATOM 1935 N N . LEU A 1 254 ? 67.357 -8.045 -112.743 1.00 84.50 254 LEU A N 1
ATOM 1936 C CA . LEU A 1 254 ? 67.962 -7.074 -113.661 1.00 84.50 254 LEU A CA 1
ATOM 1937 C C . LEU A 1 254 ? 69.495 -7.145 -113.630 1.00 84.50 254 LEU A C 1
ATOM 1939 O O . LEU A 1 254 ? 70.123 -7.184 -1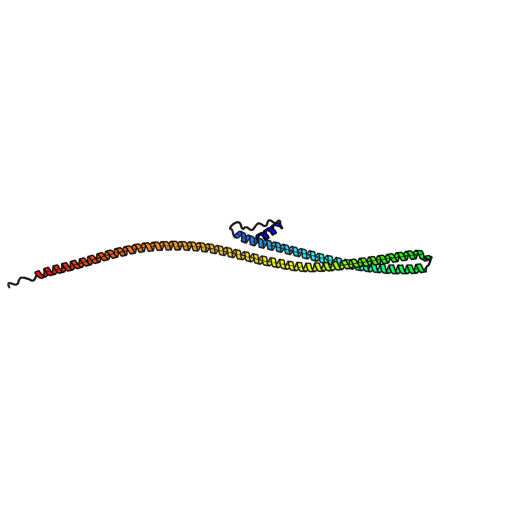14.689 1.00 84.50 254 LEU A O 1
ATOM 1943 N N . VAL A 1 255 ? 70.097 -7.220 -112.439 1.00 84.25 255 VAL A N 1
ATOM 1944 C CA . VAL A 1 255 ? 71.552 -7.366 -112.276 1.00 84.25 255 VAL A CA 1
ATOM 1945 C C . VAL A 1 255 ? 72.047 -8.666 -112.915 1.00 84.25 255 VAL A C 1
ATOM 1947 O O . VAL A 1 255 ? 73.010 -8.627 -113.682 1.00 84.25 255 VAL A O 1
ATOM 1950 N N . LYS A 1 256 ? 71.365 -9.803 -112.704 1.00 83.19 256 LYS A N 1
ATOM 1951 C CA . LYS A 1 256 ? 71.722 -11.075 -113.364 1.00 83.19 256 LYS A CA 1
ATOM 1952 C C . LYS A 1 256 ? 71.732 -10.958 -114.891 1.00 83.19 256 LYS A C 1
ATOM 1954 O O . LYS A 1 256 ? 72.662 -11.446 -115.527 1.00 83.19 256 LYS A O 1
ATOM 1959 N N . LYS A 1 257 ? 70.749 -10.279 -115.497 1.00 77.62 257 LYS A N 1
ATOM 1960 C CA . LYS A 1 257 ? 70.722 -10.047 -116.956 1.00 77.62 257 LYS A CA 1
ATOM 1961 C C . LYS A 1 257 ? 71.898 -9.204 -117.455 1.00 77.62 257 LYS A C 1
ATOM 1963 O O . LYS A 1 257 ? 72.390 -9.456 -118.553 1.00 77.62 257 LYS A O 1
ATOM 1968 N N . PHE A 1 258 ? 72.349 -8.221 -116.676 1.00 73.69 258 PHE A N 1
ATOM 1969 C CA . PHE A 1 258 ? 73.519 -7.412 -117.027 1.00 73.69 258 PHE A CA 1
ATOM 1970 C C . PHE A 1 258 ? 74.826 -8.206 -116.945 1.00 73.69 258 PHE A C 1
ATOM 1972 O O . PHE A 1 258 ? 75.672 -8.054 -117.823 1.00 73.69 258 PHE A O 1
ATOM 1979 N N . VAL A 1 259 ? 74.967 -9.099 -115.961 1.00 59.91 259 VAL A N 1
ATOM 1980 C CA . VAL A 1 259 ? 76.163 -9.948 -115.827 1.00 59.91 259 VAL A CA 1
ATOM 1981 C C . VAL A 1 259 ? 76.286 -10.940 -116.996 1.00 59.91 259 VAL A C 1
ATOM 1983 O O . VAL A 1 259 ? 77.384 -11.153 -117.498 1.00 59.91 259 VAL A O 1
ATOM 1986 N N . VAL A 1 260 ? 75.175 -11.463 -117.532 1.00 57.16 260 VAL A N 1
ATOM 1987 C CA . VAL A 1 260 ? 75.200 -12.421 -118.664 1.00 57.16 260 VAL A CA 1
ATOM 1988 C C . VAL A 1 260 ? 75.678 -11.793 -119.987 1.00 57.16 260 VAL A C 1
ATOM 1990 O O . VAL A 1 260 ? 76.134 -12.506 -120.877 1.00 57.16 260 VAL A O 1
ATOM 1993 N N . ARG A 1 261 ? 75.644 -10.462 -120.137 1.00 48.00 261 ARG A N 1
ATOM 1994 C CA . ARG A 1 261 ? 76.158 -9.782 -121.343 1.00 48.00 261 ARG A CA 1
ATOM 1995 C C . ARG A 1 261 ? 77.652 -9.437 -121.278 1.00 48.00 261 ARG A C 1
ATOM 1997 O O . ARG A 1 261 ? 78.179 -8.931 -122.264 1.00 48.00 261 ARG A O 1
ATOM 2004 N N . GLY A 1 262 ? 78.312 -9.704 -120.150 1.00 48.28 262 GLY A N 1
ATOM 2005 C CA . GLY A 1 262 ? 79.732 -9.415 -119.934 1.00 48.28 262 GLY A CA 1
ATOM 2006 C C . GLY A 1 262 ? 80.706 -10.508 -120.382 1.00 48.28 262 GLY A C 1
ATOM 2007 O O . GLY A 1 262 ? 81.893 -10.220 -120.448 1.00 48.28 262 GLY A O 1
ATOM 2008 N N . ASP A 1 263 ? 80.231 -11.711 -120.727 1.00 46.84 263 ASP A N 1
ATOM 2009 C CA . ASP A 1 263 ? 81.100 -12.889 -120.923 1.00 46.84 263 ASP A CA 1
ATOM 2010 C C . ASP A 1 263 ? 80.971 -13.568 -122.303 1.00 46.84 263 ASP A C 1
ATOM 2012 O O . ASP A 1 263 ? 81.278 -14.745 -122.479 1.00 46.84 263 ASP A O 1
ATOM 2016 N N . ALA A 1 264 ? 80.548 -12.822 -123.329 1.00 42.25 264 ALA A N 1
ATOM 2017 C CA . ALA A 1 264 ? 80.542 -13.310 -124.710 1.00 42.25 264 ALA A CA 1
ATOM 2018 C C . ALA A 1 264 ? 81.152 -12.288 -125.681 1.00 42.25 264 ALA A C 1
ATOM 2020 O O . ALA A 1 264 ? 80.441 -11.535 -126.348 1.00 42.25 264 ALA A O 1
ATOM 2021 N N . GLY A 1 265 ? 82.484 -12.313 -125.786 1.00 39.59 265 GLY A N 1
ATOM 2022 C CA . GLY A 1 265 ? 83.201 -11.874 -126.985 1.00 39.59 265 GLY A CA 1
ATOM 2023 C C . GLY A 1 265 ? 84.367 -10.919 -126.745 1.00 39.59 265 GLY A C 1
ATOM 2024 O O . GLY A 1 265 ? 84.191 -9.708 -126.872 1.00 39.59 265 GLY A O 1
ATOM 2025 N N . LYS A 1 266 ? 85.567 -11.475 -126.518 1.00 39.66 266 LYS A N 1
ATOM 2026 C CA . LYS A 1 266 ? 86.715 -11.381 -127.450 1.00 39.66 266 LYS A CA 1
ATOM 2027 C C . LYS A 1 266 ? 87.976 -12.032 -126.858 1.00 39.66 266 LYS A C 1
ATOM 2029 O O . LYS A 1 266 ? 88.635 -11.454 -126.000 1.00 39.66 266 LYS A O 1
ATOM 2034 N N . GLU A 1 267 ? 88.305 -13.215 -127.375 1.00 42.75 267 GLU A N 1
ATOM 2035 C CA . GLU A 1 267 ? 89.692 -13.645 -127.589 1.00 42.75 267 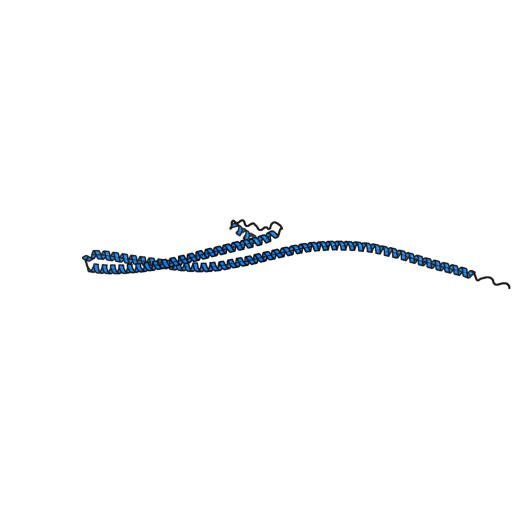GLU A CA 1
ATOM 2036 C C . GLU A 1 267 ? 90.291 -12.914 -128.812 1.00 42.75 267 GLU A C 1
ATOM 2038 O O . GLU A 1 267 ? 89.549 -12.476 -129.693 1.00 42.75 267 GLU A O 1
ATOM 2043 N N . GLU A 1 268 ? 91.632 -12.867 -128.837 1.00 43.53 268 GLU A N 1
ATOM 2044 C CA . GLU A 1 268 ? 92.581 -12.392 -129.873 1.00 43.53 268 GLU A CA 1
ATOM 2045 C C . GLU A 1 268 ? 92.817 -10.864 -129.972 1.00 43.53 268 GLU A C 1
ATOM 2047 O O . GLU A 1 268 ? 91.888 -10.091 -130.173 1.00 43.53 268 GLU A O 1
ATOM 2052 N N . GLN A 1 269 ? 94.044 -10.316 -129.889 1.00 43.31 269 GLN A N 1
ATOM 2053 C CA . GLN A 1 269 ? 95.404 -10.881 -129.978 1.00 43.31 269 GLN A CA 1
ATOM 2054 C C . GLN A 1 269 ? 96.470 -9.866 -129.476 1.00 43.31 269 GLN A C 1
ATOM 2056 O O . GLN A 1 269 ? 96.315 -8.663 -129.675 1.00 43.31 269 GLN A O 1
ATOM 2061 N N . SER A 1 270 ? 97.602 -10.410 -128.997 1.00 41.06 270 SER A N 1
ATOM 2062 C CA . SER A 1 270 ? 98.996 -9.952 -129.203 1.00 41.06 270 SER A CA 1
ATOM 2063 C C . SER A 1 270 ? 99.803 -9.384 -128.014 1.00 41.06 270 SER A C 1
ATOM 2065 O O . SER A 1 270 ? 99.539 -8.281 -127.549 1.00 41.06 270 SER A O 1
ATOM 2067 N N . ALA A 1 271 ? 100.885 -10.132 -127.725 1.00 39.47 271 ALA A N 1
ATOM 2068 C CA . ALA A 1 271 ? 102.178 -9.800 -127.094 1.00 39.47 271 ALA A CA 1
ATOM 2069 C C . ALA A 1 271 ? 102.228 -9.405 -125.608 1.00 39.47 271 ALA A C 1
ATOM 2071 O O . ALA A 1 271 ? 101.732 -8.322 -125.238 1.00 39.47 271 ALA A O 1
#

Radius of gyration: 65.71 Å; chains: 1; bounding box: 157×33×198 Å

Foldseek 3Di:
DVVVVVVVVPVPDPDPPPDQPPPDPDPVSVLVVLLVVLVVQLVVLVVVLVVLVVVLVVLVVVLVVLVVVLVVLVVVLVVLVVQLVVLVVQLVVLVVQLVVLVVVPPVSPVSNVVSVVSNVVSVVSNVVSVVVNVVSVVVNVVSVVVNVVSVVVNVVSVVVSVVSVVVSVVSVVSSVVSVVVVVVVVVVVVVVVVVVVVVVVVVVVVVVVVVVVVVVVVVVVVVVVVVVVVVVVVVVVVVVVVVVVVVVVVVVVVVVVVVVVPPDDDDDDDD

pLDDT: mean 85.84, std 18.48, range [33.16, 97.25]